Protein AF-A0A318SN49-F1 (afdb_monomer)

Secondary structure (DSSP, 8-state):
-------HHHHHHHHHHHHHH--S--PPPP-PPPPPPP-HHHHHHHHHHHHHHHHHHHHTT--HHHHHHHHHHHHHHHHHHHHHHHHHHHHHHHHHHHHHHHHT-GGG----SSSSHHHHHHHHHHHHHHHHIIIIIS-SS-HHHHHHHHHHH-SS---HHHHHHTHHHHHHHHHHHT--HHHHHHHHHHHHHHHHHT-HHHHHHHHHHHHHHHHHHHHHSS-THHHHH--EETTTTEEHHHHHTTHHHHHHTT---SSPPP-SHHHHHHHHTSHHHHHHHHHHHHHHHHHHHTT--TT-------TTHHHHHHHHHH-HHHHHTT---HHHHHHHHHHHHHHHHTSHHHHHHTT--

Organism: NCBI:txid694435

Nearest PDB structures (foldseek):
  5cwg-assembly1_A  TM=3.691E-01  e=9.313E+00  synthetic construct
  5i20-assembly6_F  TM=1.398E-01  e=1.536E+00  Ancylobacter novellus DSM 506

Structure (mmCIF, N/CA/C/O backbone):
data_AF-A0A318SN49-F1
#
_entry.id   AF-A0A318SN49-F1
#
loop_
_atom_site.group_PDB
_atom_site.id
_atom_site.type_symbol
_atom_site.label_atom_id
_atom_site.label_alt_id
_atom_site.label_comp_id
_atom_site.label_asym_id
_atom_site.label_entity_id
_atom_site.label_seq_id
_atom_site.pdbx_PDB_ins_code
_atom_site.Cartn_x
_atom_site.Cartn_y
_atom_site.Cartn_z
_atom_site.occupancy
_atom_site.B_iso_or_equiv
_atom_site.auth_seq_id
_atom_site.auth_comp_id
_atom_site.auth_asym_id
_atom_site.auth_atom_id
_atom_site.pdbx_PDB_model_num
ATOM 1 N N . MET A 1 1 ? 19.015 26.491 19.699 1.00 23.11 1 MET A N 1
ATOM 2 C CA . MET A 1 1 ? 19.665 25.226 20.111 1.00 23.11 1 MET A CA 1
ATOM 3 C C . MET A 1 1 ? 19.079 24.123 19.232 1.00 23.11 1 MET A C 1
ATOM 5 O O . MET A 1 1 ? 17.902 24.207 18.922 1.00 23.11 1 MET A O 1
ATOM 9 N N . ILE A 1 2 ? 19.933 23.239 18.714 1.00 22.72 2 ILE A N 1
ATOM 10 C CA . ILE A 1 2 ? 19.813 22.428 17.480 1.00 22.72 2 ILE A CA 1
ATOM 11 C C . ILE A 1 2 ? 18.400 21.873 17.183 1.00 22.72 2 ILE A C 1
ATOM 13 O O . ILE A 1 2 ? 17.891 21.017 17.899 1.00 22.72 2 ILE A O 1
ATOM 17 N N . LEU A 1 3 ? 17.818 22.343 16.071 1.00 22.31 3 LEU A N 1
ATOM 18 C CA . LEU A 1 3 ? 16.665 21.759 15.379 1.00 22.31 3 LEU A CA 1
ATOM 19 C C . LEU A 1 3 ? 17.003 20.325 14.951 1.00 22.31 3 LEU A C 1
ATOM 21 O O . LEU A 1 3 ? 17.761 20.134 14.002 1.00 22.31 3 LEU A O 1
ATOM 25 N N . VAL A 1 4 ? 16.416 19.317 15.592 1.00 25.55 4 VAL A N 1
ATOM 26 C CA . VAL A 1 4 ? 16.346 17.968 15.011 1.00 25.55 4 VAL A CA 1
ATOM 27 C C . VAL A 1 4 ? 15.046 17.883 14.218 1.00 25.55 4 VAL A C 1
ATOM 29 O O . VAL A 1 4 ? 14.099 17.198 14.581 1.00 25.55 4 VAL A O 1
ATOM 32 N N . ALA A 1 5 ? 14.995 18.634 13.118 1.00 25.50 5 ALA A N 1
ATOM 33 C CA . ALA A 1 5 ? 14.167 18.225 11.998 1.00 25.50 5 ALA A CA 1
ATOM 34 C C . ALA A 1 5 ? 14.807 16.940 11.465 1.00 25.50 5 ALA A C 1
ATOM 36 O O . ALA A 1 5 ? 16.002 16.941 11.155 1.00 25.50 5 ALA A O 1
ATOM 37 N N . PHE A 1 6 ? 14.058 15.838 11.405 1.00 36.44 6 PHE A N 1
ATOM 38 C CA . PHE A 1 6 ? 14.528 14.604 10.780 1.00 36.44 6 PHE A CA 1
ATOM 39 C C . PHE A 1 6 ? 14.785 14.886 9.299 1.00 36.44 6 PHE A C 1
ATOM 41 O O . PHE A 1 6 ? 13.893 14.819 8.456 1.00 36.44 6 PHE A O 1
ATOM 48 N N . SER A 1 7 ? 16.016 15.293 8.999 1.00 29.62 7 SER A N 1
ATOM 49 C CA . SER A 1 7 ? 16.424 15.606 7.644 1.00 29.62 7 SER A CA 1
ATOM 50 C C . SER A 1 7 ? 16.399 14.304 6.830 1.00 29.62 7 SER A C 1
ATOM 52 O O . SER A 1 7 ? 16.831 13.257 7.330 1.00 29.62 7 SER A O 1
ATOM 54 N N . PRO A 1 8 ? 15.935 14.340 5.569 1.00 37.81 8 PRO A N 1
ATOM 55 C CA . PRO A 1 8 ? 15.999 13.199 4.653 1.00 37.81 8 PRO A CA 1
ATOM 56 C C . PRO A 1 8 ? 17.398 12.565 4.561 1.00 37.81 8 PRO A C 1
ATOM 58 O O . PRO A 1 8 ? 17.524 11.379 4.263 1.00 37.81 8 PRO A O 1
ATOM 61 N N . SER A 1 9 ? 18.446 13.336 4.862 1.00 34.69 9 SER A N 1
ATOM 62 C CA . SER A 1 9 ? 19.839 12.896 4.873 1.00 34.69 9 SER A CA 1
ATOM 63 C C . SER A 1 9 ? 20.169 11.975 6.053 1.00 34.69 9 SER A C 1
ATOM 65 O O . SER A 1 9 ? 21.007 11.092 5.903 1.00 34.69 9 SER A O 1
ATOM 67 N N . VAL A 1 10 ? 19.503 12.132 7.205 1.00 37.62 10 VAL A N 1
ATOM 68 C CA . VAL A 1 10 ? 19.685 11.258 8.383 1.00 37.62 10 VAL A CA 1
ATOM 69 C C . VAL A 1 10 ? 19.030 9.896 8.148 1.00 37.62 10 VAL A C 1
ATOM 71 O O . VAL A 1 10 ? 19.633 8.869 8.449 1.00 37.62 10 VAL A O 1
ATOM 74 N N . ALA A 1 11 ? 17.844 9.880 7.533 1.00 38.28 11 ALA A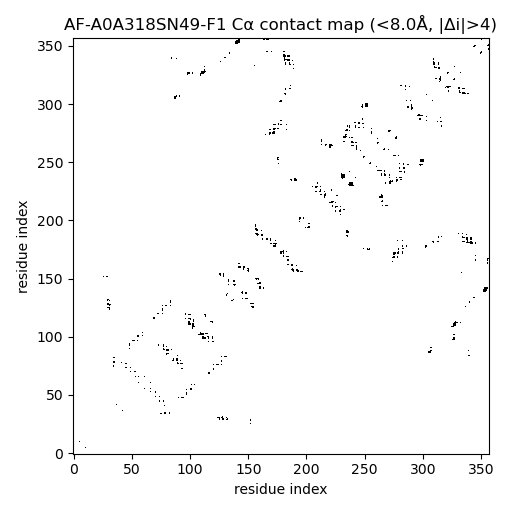 N 1
ATOM 75 C CA . ALA A 1 11 ? 17.183 8.645 7.111 1.00 38.28 11 ALA A CA 1
ATOM 76 C C . ALA A 1 11 ? 18.019 7.885 6.065 1.00 38.28 11 ALA A C 1
ATOM 78 O O . ALA A 1 11 ? 18.176 6.673 6.173 1.00 38.28 11 ALA A O 1
ATOM 79 N N . TRP A 1 12 ? 18.626 8.600 5.108 1.00 42.16 12 TRP A N 1
ATOM 80 C CA . TRP A 1 12 ? 19.515 8.014 4.100 1.00 42.16 12 TRP A CA 1
ATOM 81 C C . TRP A 1 12 ? 20.800 7.413 4.704 1.00 42.16 12 TRP A C 1
ATOM 83 O O . TRP A 1 12 ? 21.173 6.285 4.370 1.00 42.16 12 TRP A O 1
ATOM 93 N N . LEU A 1 13 ? 21.440 8.119 5.643 1.00 36.41 13 LEU A N 1
ATOM 94 C CA . LEU A 1 13 ? 22.623 7.631 6.367 1.00 36.41 13 LEU A CA 1
ATOM 95 C C . LEU A 1 13 ? 22.314 6.417 7.256 1.00 36.41 13 LEU A C 1
ATOM 97 O O . LEU A 1 13 ? 23.161 5.536 7.403 1.00 36.41 13 LEU A O 1
ATOM 101 N N . ALA A 1 14 ? 21.106 6.347 7.821 1.00 39.06 14 ALA A N 1
ATOM 102 C CA . ALA A 1 14 ? 20.645 5.184 8.572 1.00 39.06 14 ALA A CA 1
ATOM 103 C C . ALA A 1 14 ? 20.492 3.951 7.664 1.00 39.06 14 ALA A C 1
ATOM 105 O O . ALA A 1 14 ? 20.985 2.884 8.022 1.00 39.06 14 ALA A O 1
ATOM 106 N N . THR A 1 15 ? 19.924 4.103 6.458 1.00 41.25 15 THR A N 1
ATOM 107 C CA . THR A 1 15 ? 19.865 3.023 5.450 1.00 41.25 15 THR A CA 1
ATOM 108 C C . THR A 1 15 ? 21.245 2.518 5.031 1.00 41.25 15 THR A C 1
ATOM 110 O O . THR A 1 15 ? 21.458 1.313 5.023 1.00 41.25 15 THR A O 1
ATOM 113 N N . GLN A 1 16 ? 22.222 3.399 4.783 1.00 40.97 16 GLN A N 1
ATOM 114 C CA . GLN A 1 16 ? 23.575 2.947 4.420 1.00 40.97 16 GLN A CA 1
ATOM 115 C C . GLN A 1 16 ? 24.304 2.213 5.553 1.00 40.97 16 GLN A C 1
ATOM 117 O O . GLN A 1 16 ? 25.135 1.344 5.297 1.00 40.97 16 GLN A O 1
ATOM 122 N N . ARG A 1 17 ? 24.014 2.545 6.818 1.00 38.00 17 ARG A N 1
ATOM 123 C CA . ARG A 1 17 ? 24.578 1.815 7.963 1.00 38.00 17 ARG A CA 1
ATOM 124 C C . ARG A 1 17 ? 23.900 0.463 8.203 1.00 38.00 17 ARG A C 1
ATOM 126 O O . ARG A 1 17 ? 24.563 -0.428 8.721 1.00 38.00 17 ARG A O 1
ATOM 133 N N . LEU A 1 18 ? 22.640 0.278 7.801 1.00 42.72 18 LEU A N 1
ATOM 134 C CA . LEU A 1 18 ? 21.951 -1.023 7.846 1.00 42.72 18 LEU A CA 1
ATOM 135 C C . LEU A 1 18 ? 22.539 -2.032 6.854 1.00 42.72 18 LEU A C 1
ATOM 137 O O . LEU A 1 18 ? 22.710 -3.200 7.211 1.00 42.72 18 LEU A O 1
ATOM 141 N N . ASP A 1 19 ? 22.943 -1.569 5.669 1.00 40.69 19 ASP A N 1
ATOM 142 C CA . ASP A 1 19 ? 23.638 -2.407 4.682 1.00 40.69 19 ASP A CA 1
ATOM 143 C C . ASP A 1 19 ? 24.983 -2.930 5.225 1.00 40.69 19 ASP A C 1
ATOM 145 O O . ASP A 1 19 ? 25.412 -4.030 4.887 1.00 40.69 19 ASP A O 1
ATOM 149 N N . ALA A 1 20 ? 25.630 -2.174 6.121 1.00 34.53 20 ALA A N 1
ATOM 150 C CA . ALA A 1 20 ? 26.904 -2.547 6.738 1.00 34.53 20 ALA A CA 1
ATOM 151 C C . ALA A 1 20 ? 26.769 -3.465 7.972 1.00 34.53 20 ALA A C 1
ATOM 153 O O . ALA A 1 20 ? 27.726 -4.153 8.322 1.00 34.53 20 ALA A O 1
ATOM 154 N N . VAL A 1 21 ? 25.610 -3.482 8.646 1.00 40.00 21 VAL A N 1
ATOM 155 C CA . VAL A 1 21 ? 25.381 -4.271 9.878 1.00 40.00 21 VAL A CA 1
ATOM 156 C C . VAL A 1 21 ? 24.750 -5.641 9.594 1.00 40.00 21 VAL A C 1
ATOM 158 O O . VAL A 1 21 ? 24.874 -6.548 10.410 1.00 40.00 21 VAL A O 1
ATOM 161 N N . SER A 1 22 ? 24.187 -5.858 8.403 1.00 42.44 22 SER A N 1
ATOM 162 C CA . SER A 1 22 ? 23.584 -7.142 7.991 1.00 42.44 22 SER A CA 1
ATOM 163 C C . SER A 1 22 ? 24.607 -8.243 7.630 1.00 42.44 22 SER A C 1
ATOM 165 O O . SER A 1 22 ? 24.273 -9.222 6.969 1.00 42.44 22 SER A O 1
ATOM 167 N N . ALA A 1 23 ? 25.864 -8.104 8.065 1.00 35.31 23 ALA A N 1
ATOM 168 C CA . ALA A 1 23 ? 26.971 -9.022 7.783 1.00 35.31 23 ALA A CA 1
ATOM 169 C C . ALA A 1 23 ? 27.257 -10.030 8.920 1.00 35.31 23 ALA A C 1
ATOM 171 O O . ALA A 1 23 ? 28.384 -10.508 9.056 1.00 35.31 23 ALA A O 1
ATOM 172 N N . SER A 1 24 ? 26.267 -10.374 9.749 1.00 35.12 24 SER A N 1
ATOM 173 C CA . SER A 1 24 ? 26.407 -11.396 10.796 1.00 35.12 24 SER A CA 1
ATOM 174 C C . SER A 1 24 ? 25.289 -12.441 10.715 1.00 35.12 24 SER A C 1
ATOM 176 O O . SER A 1 24 ? 24.169 -12.234 11.168 1.00 35.12 24 SER A O 1
ATOM 178 N N . GLY A 1 25 ? 25.639 -13.595 10.134 1.00 41.28 25 GLY A N 1
ATOM 179 C CA . GLY A 1 25 ? 24.761 -14.751 9.936 1.00 41.28 25 GLY A CA 1
ATOM 180 C C . GLY A 1 25 ? 24.039 -14.700 8.592 1.00 41.28 25 GLY A C 1
ATOM 181 O O . GLY A 1 25 ? 22.945 -14.159 8.499 1.00 41.28 25 GLY A O 1
ATOM 182 N N . GLN A 1 26 ? 24.645 -15.271 7.546 1.00 43.12 26 GLN A N 1
ATOM 183 C CA . GLN A 1 26 ? 23.981 -15.477 6.255 1.00 43.12 26 GLN A CA 1
ATOM 184 C C . GLN A 1 26 ? 22.847 -16.495 6.444 1.00 43.12 26 GLN A C 1
ATOM 186 O O . GLN A 1 26 ? 23.043 -17.699 6.315 1.00 43.12 26 GLN A O 1
ATOM 191 N N . LEU A 1 27 ? 21.662 -16.012 6.811 1.00 59.59 27 LEU A N 1
ATOM 192 C CA . LEU A 1 27 ? 20.432 -16.717 6.489 1.00 59.59 27 LEU A CA 1
ATOM 193 C C . LEU A 1 27 ? 20.314 -16.725 4.964 1.00 59.59 27 LEU A C 1
ATOM 195 O O . LEU A 1 27 ? 20.548 -15.693 4.327 1.00 59.59 27 LEU A O 1
ATOM 199 N N . ASP A 1 28 ? 19.976 -17.874 4.381 1.00 70.44 28 ASP A N 1
ATOM 200 C CA . ASP A 1 28 ? 19.739 -17.949 2.943 1.00 70.44 28 ASP A CA 1
ATOM 201 C C . ASP A 1 28 ? 18.641 -16.948 2.570 1.00 70.44 28 ASP A C 1
ATOM 203 O O . ASP A 1 28 ? 17.541 -16.943 3.138 1.00 70.44 28 ASP A O 1
ATOM 207 N N . ALA A 1 29 ? 18.970 -16.044 1.647 1.00 76.56 29 ALA A N 1
ATOM 208 C CA . ALA A 1 29 ? 18.015 -15.066 1.161 1.00 76.56 29 ALA A CA 1
ATOM 209 C C . ALA A 1 29 ? 16.853 -15.810 0.483 1.00 76.56 29 ALA A C 1
ATOM 211 O O . ALA A 1 29 ? 17.119 -16.702 -0.332 1.00 76.56 29 ALA A O 1
ATOM 212 N N . PRO A 1 30 ? 15.587 -15.447 0.770 1.00 87.31 30 PRO A N 1
ATOM 213 C CA . PRO A 1 30 ? 14.442 -16.007 0.069 1.00 87.31 30 PRO A CA 1
ATOM 214 C C . PRO A 1 30 ? 14.647 -15.968 -1.446 1.00 87.31 30 PRO A C 1
ATOM 216 O O . PRO A 1 30 ? 15.047 -14.939 -1.998 1.00 87.31 30 PRO A O 1
ATOM 219 N N . GLN A 1 31 ? 14.364 -17.081 -2.117 1.00 86.44 31 GLN A N 1
ATOM 220 C CA . GLN A 1 31 ? 14.461 -17.185 -3.569 1.00 86.44 31 GLN A CA 1
ATOM 221 C C . GLN A 1 31 ? 13.070 -17.230 -4.190 1.00 86.44 31 GLN A C 1
ATOM 223 O O . GLN A 1 31 ? 12.133 -17.787 -3.622 1.00 86.44 31 GLN A O 1
ATOM 228 N N . LEU A 1 32 ? 12.938 -16.639 -5.377 1.00 87.12 32 LEU A N 1
ATOM 229 C CA . LEU A 1 32 ? 11.742 -16.831 -6.184 1.00 87.12 32 LEU A CA 1
ATOM 230 C C . LEU A 1 32 ? 11.795 -18.215 -6.837 1.00 87.12 32 LEU A C 1
ATOM 232 O O . LEU A 1 32 ? 12.797 -18.524 -7.490 1.00 87.12 32 LEU A O 1
ATOM 236 N N . PRO A 1 33 ? 10.740 -19.038 -6.711 1.00 87.44 33 PRO A N 1
ATOM 237 C CA . PRO A 1 33 ? 10.623 -20.230 -7.537 1.00 87.44 33 PRO A CA 1
ATOM 238 C C . PRO A 1 33 ? 10.469 -19.824 -9.011 1.00 87.44 33 PRO A C 1
ATOM 240 O O . PRO A 1 33 ? 10.112 -18.682 -9.296 1.00 87.44 33 PRO A O 1
ATOM 243 N N . PRO A 1 34 ? 10.681 -20.741 -9.970 1.00 85.25 34 PRO A N 1
ATOM 244 C CA . PRO A 1 34 ? 10.323 -20.471 -11.355 1.00 85.25 34 PRO A CA 1
ATOM 245 C C . PRO A 1 34 ? 8.824 -20.122 -11.467 1.00 85.25 34 PRO A C 1
ATOM 247 O O . PRO A 1 34 ? 8.000 -20.755 -10.800 1.00 85.25 34 PRO A O 1
ATOM 250 N N . PRO A 1 35 ? 8.449 -19.149 -12.317 1.00 77.06 35 PRO A N 1
ATOM 251 C CA . PRO A 1 35 ? 7.062 -18.718 -12.442 1.00 77.06 35 PRO A CA 1
ATOM 252 C C . PRO A 1 35 ? 6.185 -19.834 -13.020 1.00 77.06 35 PRO A C 1
ATOM 254 O O . PRO A 1 35 ? 6.648 -20.628 -13.848 1.00 77.06 35 PRO A O 1
ATOM 257 N N . SER A 1 36 ? 4.900 -19.855 -12.649 1.00 79.75 36 SER A N 1
ATOM 258 C CA . SER A 1 36 ? 3.949 -20.871 -13.123 1.00 79.75 36 SER A CA 1
ATOM 259 C C . SER A 1 36 ? 3.864 -20.899 -14.647 1.00 79.75 36 SER A C 1
ATOM 261 O O . SER A 1 36 ? 4.152 -19.905 -15.321 1.00 79.75 36 SER A O 1
ATOM 263 N N . ALA A 1 37 ? 3.455 -22.040 -15.209 1.00 83.94 37 ALA A N 1
ATOM 264 C CA . ALA A 1 37 ? 3.311 -22.201 -16.652 1.00 83.94 37 ALA A CA 1
ATOM 265 C C . ALA A 1 37 ? 2.455 -21.080 -17.271 1.00 83.94 37 ALA A C 1
ATOM 267 O O . ALA A 1 37 ? 1.437 -20.667 -16.715 1.00 83.94 37 ALA A O 1
ATOM 268 N N . LEU A 1 38 ? 2.886 -20.586 -18.434 1.00 84.44 38 LEU A N 1
ATOM 269 C CA . LEU A 1 38 ? 2.215 -19.495 -19.135 1.00 84.44 38 LEU A CA 1
ATOM 270 C C . LEU A 1 38 ? 0.809 -19.902 -19.569 1.00 84.44 38 LEU A C 1
ATOM 272 O O . LEU A 1 38 ? 0.631 -20.885 -20.288 1.00 84.44 38 LEU A O 1
ATOM 276 N N . THR A 1 39 ? -0.176 -19.093 -19.190 1.00 86.06 39 THR A N 1
ATOM 277 C CA . THR A 1 39 ? -1.540 -19.186 -19.712 1.00 86.06 39 THR A CA 1
ATOM 278 C C . THR A 1 39 ? -1.800 -18.060 -20.713 1.00 86.06 39 THR A C 1
ATOM 280 O O . THR A 1 39 ? -1.144 -17.008 -20.707 1.00 86.06 39 THR A O 1
ATOM 283 N N . LEU A 1 40 ? -2.767 -18.280 -21.608 1.00 85.06 40 LEU A N 1
ATOM 284 C CA . LEU A 1 40 ? -3.171 -17.278 -22.599 1.00 85.06 40 LEU A CA 1
ATOM 285 C C . LEU A 1 40 ? -3.699 -16.000 -21.938 1.00 85.06 40 LEU A C 1
ATOM 287 O O . LEU A 1 40 ? -3.411 -14.910 -22.430 1.00 85.06 40 LEU A O 1
ATOM 291 N N . ASP A 1 41 ? -4.412 -16.126 -20.819 1.00 83.69 41 ASP A N 1
ATOM 292 C CA . ASP A 1 41 ? -4.990 -14.984 -20.106 1.00 83.69 41 ASP A CA 1
ATOM 293 C C . ASP A 1 41 ? -3.905 -14.095 -19.491 1.00 83.69 41 ASP A C 1
ATOM 295 O O . ASP A 1 41 ? -3.893 -12.892 -19.743 1.00 83.69 41 ASP A O 1
ATOM 299 N N . VAL A 1 42 ? -2.917 -14.691 -18.810 1.00 86.00 42 VAL A N 1
ATOM 300 C CA . VAL A 1 42 ? -1.756 -13.970 -18.251 1.00 86.00 42 VAL A CA 1
ATOM 301 C C . VAL A 1 42 ? -0.991 -13.240 -19.357 1.00 86.00 42 VAL A C 1
ATOM 303 O O . VAL A 1 42 ? -0.616 -12.077 -19.211 1.00 86.00 42 VAL A O 1
ATOM 306 N N . THR A 1 43 ? -0.797 -13.895 -20.503 1.00 86.06 43 THR A N 1
ATOM 307 C CA . THR A 1 43 ? -0.107 -13.279 -21.643 1.00 86.06 43 THR A CA 1
ATOM 308 C C . THR A 1 43 ? -0.908 -12.104 -22.203 1.00 86.06 43 THR A C 1
ATOM 310 O O . THR A 1 43 ? -0.356 -11.022 -22.397 1.00 86.06 43 THR A O 1
ATOM 313 N N . ARG A 1 44 ? -2.216 -12.286 -22.430 1.00 87.44 44 ARG A N 1
ATOM 314 C CA . ARG A 1 44 ? -3.110 -11.252 -22.970 1.00 87.44 44 ARG A CA 1
ATOM 315 C C . ARG A 1 44 ? -3.182 -10.037 -22.050 1.00 87.44 44 ARG A C 1
ATOM 317 O O . ARG A 1 44 ? -3.106 -8.907 -22.532 1.00 87.44 44 ARG A O 1
ATOM 324 N N . ASP A 1 45 ? -3.284 -10.263 -20.745 1.00 87.94 45 ASP A N 1
ATOM 325 C CA . ASP A 1 45 ? -3.328 -9.187 -19.762 1.00 87.94 45 ASP A CA 1
ATOM 326 C C . ASP A 1 45 ? -2.013 -8.415 -19.679 1.00 87.94 45 ASP A C 1
ATOM 328 O O . ASP A 1 45 ? -2.042 -7.197 -19.485 1.00 87.94 45 ASP A O 1
ATOM 332 N N . TYR A 1 46 ? -0.872 -9.075 -19.885 1.00 93.38 46 TYR A N 1
ATOM 333 C CA . TYR A 1 46 ? 0.433 -8.422 -19.845 1.00 93.38 46 TYR A CA 1
ATOM 334 C C . TYR A 1 46 ? 0.690 -7.465 -21.017 1.00 93.38 46 TYR A C 1
ATOM 336 O O . TYR A 1 46 ? 1.351 -6.441 -20.830 1.00 93.38 46 TYR A O 1
ATOM 344 N N . VAL A 1 47 ? 0.155 -7.739 -22.215 1.00 92.44 47 VAL A N 1
ATOM 345 C CA . VAL A 1 47 ? 0.449 -6.958 -23.439 1.00 92.44 47 VAL A CA 1
ATOM 346 C C . VAL A 1 47 ? 0.244 -5.450 -23.238 1.00 92.44 47 VAL A C 1
ATOM 348 O O . VAL A 1 47 ? 1.066 -4.642 -23.678 1.00 92.44 47 VAL A O 1
ATOM 351 N N . LYS A 1 48 ? -0.815 -5.049 -22.521 1.00 91.94 48 LYS A N 1
ATOM 352 C CA . LYS A 1 48 ? -1.099 -3.629 -22.244 1.00 91.94 48 LYS A CA 1
ATOM 353 C C . LYS A 1 48 ? -0.029 -2.969 -21.367 1.00 91.94 48 LYS A C 1
ATOM 355 O O . LYS A 1 48 ? 0.243 -1.780 -21.529 1.00 91.94 48 LYS A O 1
ATOM 360 N N . PHE A 1 49 ? 0.588 -3.723 -20.458 1.00 94.88 49 PHE A N 1
ATOM 361 C CA . PHE A 1 49 ? 1.670 -3.241 -19.602 1.00 94.88 49 PHE A CA 1
ATOM 362 C C . PHE A 1 49 ? 2.997 -3.201 -20.354 1.00 94.88 49 PHE A C 1
ATOM 364 O O . PHE A 1 49 ? 3.711 -2.209 -20.240 1.00 94.88 49 PHE A O 1
ATOM 371 N N . ALA A 1 50 ? 3.282 -4.206 -21.188 1.00 94.75 50 ALA A N 1
ATOM 372 C CA . ALA A 1 50 ? 4.475 -4.235 -22.034 1.00 94.75 50 ALA A CA 1
ATOM 373 C C . ALA A 1 50 ? 4.573 -2.983 -22.919 1.00 94.75 50 ALA A C 1
ATOM 375 O O . ALA A 1 50 ? 5.578 -2.276 -22.884 1.00 94.75 50 ALA A O 1
ATOM 376 N N . ALA A 1 51 ? 3.492 -2.642 -23.630 1.00 94.31 51 ALA A N 1
ATOM 377 C CA . ALA A 1 51 ? 3.458 -1.471 -24.508 1.00 94.31 51 ALA A CA 1
ATOM 378 C C . ALA A 1 51 ? 3.628 -0.141 -23.748 1.00 94.31 51 ALA A C 1
ATOM 380 O O . ALA A 1 51 ? 4.230 0.810 -24.251 1.00 94.31 51 ALA A O 1
ATOM 381 N N . ARG A 1 52 ? 3.095 -0.036 -22.524 1.00 95.75 52 ARG A N 1
ATOM 382 C CA . ARG A 1 52 ? 3.271 1.159 -21.682 1.00 95.75 52 ARG A CA 1
ATOM 383 C C . ARG A 1 52 ? 4.702 1.278 -21.170 1.00 95.75 52 ARG A C 1
ATOM 385 O O . ARG A 1 52 ? 5.288 2.351 -21.289 1.00 95.75 52 ARG A O 1
ATOM 392 N N . TYR A 1 53 ? 5.259 0.184 -20.664 1.00 96.81 53 TYR A N 1
ATOM 393 C CA . TYR A 1 53 ? 6.615 0.151 -20.136 1.00 96.81 53 TYR A CA 1
ATOM 394 C C . TYR A 1 53 ? 7.655 0.408 -21.231 1.00 96.81 53 TYR A C 1
ATOM 396 O O . TYR A 1 53 ? 8.560 1.217 -21.044 1.00 96.81 53 TYR A O 1
ATOM 404 N N . GLU A 1 54 ? 7.478 -0.183 -22.417 1.00 95.50 54 GLU A N 1
ATOM 405 C CA . GLU A 1 54 ? 8.361 0.058 -23.559 1.00 95.50 54 GLU A CA 1
ATOM 406 C C . GLU A 1 54 ? 8.404 1.540 -23.959 1.00 95.50 54 GLU A C 1
ATOM 408 O O . GLU A 1 54 ? 9.487 2.071 -24.214 1.00 95.50 54 GLU A O 1
ATOM 413 N N . ARG A 1 55 ? 7.257 2.236 -23.963 1.00 94.38 55 ARG A N 1
ATOM 414 C CA . ARG A 1 55 ? 7.222 3.685 -24.226 1.00 94.38 55 ARG A CA 1
ATOM 415 C C . ARG A 1 55 ? 8.061 4.466 -23.218 1.00 94.38 55 ARG A C 1
ATOM 417 O O . ARG A 1 55 ? 8.869 5.288 -23.633 1.00 94.38 55 ARG A O 1
ATOM 424 N N . VAL A 1 56 ? 7.941 4.154 -21.927 1.00 94.31 56 VAL A N 1
ATOM 425 C CA . VAL A 1 56 ? 8.756 4.800 -20.886 1.00 94.31 56 VAL A CA 1
ATOM 426 C C . VAL A 1 56 ? 10.251 4.544 -21.111 1.00 94.31 56 VAL A C 1
ATOM 428 O O . VAL A 1 56 ? 11.049 5.474 -21.040 1.00 94.31 56 VAL A O 1
ATOM 431 N N . LEU A 1 57 ? 10.645 3.313 -21.451 1.00 94.38 57 LEU A N 1
ATOM 432 C CA . LEU A 1 57 ? 12.048 2.987 -21.735 1.00 94.38 57 LEU A CA 1
ATOM 433 C C . LEU A 1 57 ? 12.594 3.719 -22.973 1.00 94.38 57 LEU A C 1
ATOM 435 O O . LEU A 1 57 ? 13.763 4.118 -22.988 1.00 94.38 57 LEU A O 1
ATOM 439 N N . ASN A 1 58 ? 11.762 3.900 -24.002 1.00 92.19 58 ASN A N 1
ATOM 440 C CA . ASN A 1 58 ? 12.118 4.658 -25.201 1.00 92.19 58 ASN A CA 1
ATOM 441 C C . ASN A 1 58 ? 12.318 6.145 -24.887 1.00 92.19 58 ASN A C 1
ATOM 443 O O . ASN A 1 58 ? 13.318 6.724 -25.316 1.00 92.19 58 ASN A O 1
ATOM 447 N N . ASP A 1 59 ? 11.433 6.735 -24.081 1.00 89.75 59 ASP A N 1
ATOM 448 C CA . ASP A 1 59 ? 11.547 8.128 -23.633 1.00 89.75 59 ASP A CA 1
ATOM 449 C C . ASP A 1 59 ? 12.832 8.351 -22.815 1.00 89.75 59 ASP A C 1
ATOM 451 O O . ASP A 1 59 ? 13.503 9.377 -22.951 1.00 89.75 59 ASP A O 1
ATOM 455 N N . SER A 1 60 ? 13.243 7.350 -22.030 1.00 84.50 60 SER A N 1
ATOM 456 C CA . SER A 1 60 ? 14.508 7.344 -21.283 1.00 84.50 60 SER A CA 1
ATOM 457 C C . SER A 1 60 ? 15.747 7.001 -22.131 1.00 84.50 60 SER A C 1
ATOM 459 O O . SER A 1 60 ? 16.842 6.865 -21.583 1.00 84.50 60 SER A O 1
ATOM 461 N N . LYS A 1 61 ? 15.610 6.864 -23.460 1.00 86.00 61 LYS A N 1
ATOM 462 C CA . LYS A 1 61 ? 16.697 6.583 -24.423 1.00 86.00 61 LYS A CA 1
ATOM 463 C C . LYS A 1 61 ? 17.538 5.348 -24.070 1.00 86.00 61 LYS A C 1
ATOM 465 O O . LYS A 1 61 ? 18.752 5.311 -24.284 1.00 86.00 61 LYS A O 1
ATOM 470 N N . VAL A 1 62 ? 16.896 4.313 -23.532 1.00 89.00 62 VAL A N 1
ATOM 471 C CA . VAL A 1 62 ? 17.549 3.043 -23.197 1.00 89.00 62 VAL A CA 1
ATOM 472 C C . VAL A 1 62 ? 17.953 2.297 -24.478 1.00 89.00 62 VAL A C 1
ATOM 474 O O . VAL A 1 62 ? 17.167 2.169 -25.417 1.00 89.00 62 VAL A O 1
ATOM 477 N N . SER A 1 63 ? 19.179 1.761 -24.528 1.00 90.88 63 SER A N 1
ATOM 478 C CA . SER A 1 63 ? 19.660 1.001 -25.693 1.00 90.88 63 SER A CA 1
ATOM 479 C C . SER A 1 63 ? 18.804 -0.242 -25.968 1.00 90.88 63 SER A C 1
ATOM 481 O O . SER A 1 63 ? 18.273 -0.857 -25.043 1.00 90.88 63 SER A O 1
ATOM 483 N N . SER A 1 64 ? 18.703 -0.671 -27.231 1.00 91.38 64 SER A N 1
ATOM 484 C CA . SER A 1 64 ? 17.838 -1.797 -27.628 1.00 91.38 64 SER A CA 1
ATOM 485 C C . SER A 1 64 ? 18.124 -3.084 -26.843 1.00 91.38 64 SER A C 1
ATOM 487 O O . SER A 1 64 ? 17.203 -3.706 -26.324 1.00 91.38 64 SER A O 1
ATOM 489 N N . ARG A 1 65 ? 19.403 -3.445 -26.654 1.00 93.38 65 ARG A N 1
ATOM 490 C CA . ARG A 1 65 ? 19.793 -4.634 -25.870 1.00 93.38 65 ARG A CA 1
ATOM 491 C C . ARG A 1 65 ? 19.416 -4.524 -24.389 1.00 93.38 65 ARG A C 1
ATOM 493 O O . ARG A 1 65 ? 19.117 -5.528 -23.748 1.00 93.38 65 ARG A O 1
ATOM 500 N N . ARG A 1 66 ? 19.495 -3.325 -23.806 1.00 95.19 66 ARG A N 1
ATOM 501 C CA . ARG A 1 66 ? 19.104 -3.094 -22.408 1.00 95.19 66 ARG A CA 1
ATOM 502 C C . ARG A 1 66 ? 17.583 -3.139 -22.262 1.00 95.19 66 ARG A C 1
ATOM 504 O O . ARG A 1 66 ? 17.091 -3.767 -21.337 1.00 95.19 66 ARG A O 1
ATOM 511 N N . ARG A 1 67 ? 16.855 -2.573 -23.222 1.00 94.69 67 ARG A N 1
ATOM 512 C CA . ARG A 1 67 ? 15.390 -2.583 -23.268 1.00 94.69 67 ARG A CA 1
ATOM 513 C C . ARG A 1 67 ? 14.801 -3.992 -23.337 1.00 94.69 67 ARG A C 1
ATOM 515 O O . ARG A 1 67 ? 13.894 -4.268 -22.565 1.00 94.69 67 ARG A O 1
ATOM 522 N N . VAL A 1 68 ? 15.333 -4.883 -24.181 1.00 94.50 68 VAL A N 1
ATOM 523 C CA . VAL A 1 68 ? 14.862 -6.286 -24.250 1.00 94.50 68 VAL A CA 1
ATOM 524 C C . VAL A 1 68 ? 14.971 -6.970 -22.884 1.00 94.50 68 VAL A C 1
ATOM 526 O O . VAL A 1 68 ? 13.977 -7.476 -22.380 1.00 94.50 68 VAL A O 1
ATOM 529 N N . ARG A 1 69 ? 16.135 -6.872 -22.228 1.00 96.19 69 ARG A N 1
ATOM 530 C CA . ARG A 1 69 ? 16.350 -7.455 -20.891 1.00 96.19 69 ARG A CA 1
ATOM 531 C C . ARG A 1 69 ? 15.420 -6.875 -19.824 1.00 96.19 69 ARG A C 1
ATOM 533 O O . ARG A 1 69 ? 14.965 -7.597 -18.945 1.00 96.19 69 ARG A O 1
ATOM 540 N N . LEU A 1 70 ? 15.140 -5.573 -19.887 1.00 97.06 70 LEU A N 1
ATOM 541 C CA . LEU A 1 70 ? 14.206 -4.922 -18.966 1.00 97.06 70 LEU A CA 1
ATOM 542 C C . LEU A 1 70 ? 12.761 -5.374 -19.198 1.00 97.06 70 LEU A C 1
ATOM 544 O O . LEU A 1 70 ? 12.033 -5.552 -18.228 1.00 97.06 70 LEU A O 1
ATOM 548 N N . LEU A 1 71 ? 12.347 -5.583 -20.451 1.00 96.62 71 LEU A N 1
ATOM 549 C CA . LEU A 1 71 ? 11.021 -6.118 -20.774 1.00 96.62 71 LEU A CA 1
ATOM 550 C C . LEU A 1 71 ? 10.864 -7.570 -20.305 1.00 96.62 71 LEU A C 1
ATOM 552 O O . LEU A 1 71 ? 9.830 -7.902 -19.732 1.00 96.62 71 LEU A O 1
ATOM 556 N N . GLU A 1 72 ? 11.893 -8.404 -20.480 1.00 95.00 72 GLU A N 1
ATOM 557 C CA . GLU A 1 72 ? 11.926 -9.780 -19.963 1.00 95.00 72 GLU A CA 1
ATOM 558 C C . GLU A 1 72 ? 11.786 -9.799 -18.433 1.00 95.00 72 GLU A C 1
ATOM 560 O O . GLU A 1 72 ? 10.857 -10.405 -17.906 1.00 95.00 72 GLU A O 1
ATOM 565 N N . ALA A 1 73 ? 12.620 -9.038 -17.717 1.00 96.00 73 ALA A N 1
ATOM 566 C CA . ALA A 1 73 ? 12.541 -8.944 -16.260 1.00 96.00 73 ALA A CA 1
ATOM 567 C C . ALA A 1 73 ? 11.198 -8.360 -15.774 1.00 96.00 73 ALA A C 1
ATOM 569 O O . ALA A 1 73 ? 10.632 -8.828 -14.788 1.00 96.00 73 ALA A O 1
ATOM 570 N N . HIS A 1 74 ? 10.650 -7.364 -16.476 1.00 97.62 74 HIS A N 1
ATOM 571 C CA . HIS A 1 74 ? 9.327 -6.805 -16.183 1.00 97.62 74 HIS A CA 1
ATOM 572 C C . HIS A 1 74 ? 8.216 -7.852 -16.353 1.00 97.62 74 HIS A C 1
ATOM 574 O O . HIS A 1 74 ? 7.274 -7.891 -15.562 1.00 97.62 74 HIS A O 1
ATOM 580 N N . PHE A 1 75 ? 8.322 -8.722 -17.361 1.00 95.94 75 PHE A N 1
ATOM 581 C CA . PHE A 1 75 ? 7.385 -9.826 -17.556 1.00 95.94 75 PHE A CA 1
ATOM 582 C C . PHE A 1 75 ? 7.495 -10.890 -16.465 1.00 95.94 75 PHE A C 1
ATOM 584 O O . PHE A 1 75 ? 6.473 -11.348 -15.952 1.00 95.94 75 PHE A O 1
ATOM 591 N N . ASP A 1 76 ? 8.710 -11.241 -16.054 1.00 94.75 76 ASP A N 1
ATOM 592 C CA . ASP A 1 76 ? 8.908 -12.190 -14.962 1.00 94.75 76 ASP A CA 1
ATOM 593 C C . ASP A 1 76 ? 8.334 -11.650 -13.650 1.00 94.75 76 ASP A C 1
ATOM 595 O O . ASP A 1 76 ? 7.592 -12.359 -12.970 1.00 94.75 76 ASP A O 1
ATOM 599 N N . VAL A 1 77 ? 8.574 -10.376 -13.319 1.00 97.12 77 VAL A N 1
ATOM 600 C CA . VAL A 1 77 ? 7.960 -9.732 -12.145 1.00 97.12 77 VAL A CA 1
ATOM 601 C C . VAL A 1 77 ? 6.432 -9.772 -12.228 1.00 97.12 77 VAL A C 1
ATOM 603 O O . VAL A 1 77 ? 5.779 -10.077 -11.230 1.00 97.12 77 VAL A O 1
ATOM 606 N N . TYR A 1 78 ? 5.848 -9.513 -13.404 1.00 97.31 78 TYR A N 1
ATOM 607 C CA . TYR A 1 78 ? 4.400 -9.614 -13.600 1.00 97.31 78 TYR A CA 1
ATOM 608 C C . TYR A 1 78 ? 3.868 -11.011 -13.283 1.00 97.31 78 TYR A C 1
ATOM 610 O O . TYR A 1 78 ? 2.900 -11.128 -12.534 1.00 97.31 78 TYR A O 1
ATOM 618 N N . ARG A 1 79 ? 4.503 -12.061 -13.814 1.00 95.31 79 ARG A N 1
ATOM 619 C CA . ARG A 1 79 ? 4.070 -13.450 -13.605 1.00 95.31 79 ARG A CA 1
ATOM 620 C C . ARG A 1 79 ? 4.103 -13.832 -12.129 1.00 95.31 79 ARG A C 1
ATOM 622 O O . ARG A 1 79 ? 3.104 -14.309 -11.605 1.00 95.31 79 ARG A O 1
ATOM 629 N N . HIS A 1 80 ? 5.201 -13.539 -11.436 1.00 96.06 80 HIS A N 1
ATOM 630 C CA . HIS A 1 80 ? 5.315 -13.828 -10.005 1.00 96.06 80 HIS A CA 1
ATOM 631 C C . HIS A 1 80 ? 4.312 -13.022 -9.169 1.00 96.06 80 HIS A C 1
ATOM 633 O O . HIS A 1 80 ? 3.677 -13.570 -8.270 1.00 96.06 80 HIS A O 1
ATOM 639 N N . ALA A 1 81 ? 4.125 -11.731 -9.469 1.00 96.81 81 ALA A N 1
ATOM 640 C CA . ALA A 1 81 ? 3.134 -10.909 -8.778 1.00 96.81 81 ALA A CA 1
ATOM 641 C C . ALA A 1 81 ? 1.703 -11.403 -9.031 1.00 96.81 81 ALA A C 1
ATOM 643 O O . ALA A 1 81 ? 0.881 -11.389 -8.117 1.00 96.81 81 ALA A O 1
ATOM 644 N N . HIS A 1 82 ? 1.408 -11.858 -10.249 1.00 95.44 82 HIS A N 1
ATOM 645 C CA . HIS A 1 82 ? 0.114 -12.424 -10.606 1.00 95.44 82 HIS A CA 1
ATOM 646 C C . HIS A 1 82 ? -0.154 -13.723 -9.842 1.00 95.44 82 HIS A C 1
ATOM 648 O O . HIS A 1 82 ? -1.223 -13.867 -9.251 1.00 95.44 82 HIS A O 1
ATOM 654 N N . ASP A 1 83 ? 0.820 -14.627 -9.788 1.00 93.00 83 ASP A N 1
ATOM 655 C CA . ASP A 1 83 ? 0.688 -15.908 -9.090 1.00 93.00 83 ASP A CA 1
ATOM 656 C C . ASP A 1 83 ? 0.531 -15.721 -7.571 1.00 93.00 83 ASP A C 1
ATOM 658 O O . ASP A 1 83 ? -0.342 -16.329 -6.948 1.00 93.00 83 ASP A O 1
ATOM 662 N N . LEU A 1 84 ? 1.332 -14.837 -6.968 1.00 94.31 84 LEU A N 1
ATOM 663 C CA . LEU A 1 84 ? 1.323 -14.603 -5.520 1.00 94.31 84 LEU A CA 1
ATOM 664 C C . LEU A 1 84 ? 0.140 -13.741 -5.063 1.00 94.31 84 LEU A C 1
ATOM 666 O O . LEU A 1 84 ? -0.522 -14.043 -4.064 1.00 94.31 84 LEU A O 1
ATOM 670 N N . PHE A 1 85 ? -0.121 -12.642 -5.772 1.00 95.19 85 PHE A N 1
ATOM 671 C CA . PHE A 1 85 ? -1.030 -11.586 -5.325 1.00 95.19 85 PHE A CA 1
ATOM 672 C C . PHE A 1 85 ? -2.273 -11.415 -6.195 1.00 95.19 85 PHE A C 1
ATOM 674 O O . PHE A 1 85 ? -3.175 -10.683 -5.792 1.00 95.19 85 PHE A O 1
ATOM 681 N N . GLY A 1 86 ? -2.392 -12.120 -7.318 1.00 94.50 86 GLY A N 1
ATOM 682 C CA . GLY A 1 86 ? -3.523 -12.009 -8.237 1.00 94.50 86 GLY A CA 1
ATOM 683 C C . GLY A 1 86 ? -3.433 -10.819 -9.198 1.00 94.50 86 GLY A C 1
ATOM 684 O O . GLY A 1 86 ? -2.572 -9.943 -9.094 1.00 94.50 86 GLY A O 1
ATOM 685 N N . ALA A 1 87 ? -4.364 -10.786 -10.155 1.00 94.38 87 ALA A N 1
ATOM 686 C CA . ALA A 1 87 ? -4.326 -9.874 -11.299 1.00 94.38 87 ALA A CA 1
ATOM 687 C C . ALA A 1 87 ? -4.361 -8.379 -10.933 1.00 94.38 87 ALA A C 1
ATOM 689 O O . ALA A 1 87 ? -3.667 -7.578 -11.567 1.00 94.38 87 ALA A O 1
ATOM 690 N N . ALA A 1 88 ? -5.143 -7.986 -9.921 1.00 95.62 88 ALA A N 1
ATOM 691 C CA . ALA A 1 88 ? -5.285 -6.582 -9.529 1.00 95.62 88 ALA A CA 1
ATOM 692 C C . ALA A 1 88 ? -3.971 -6.019 -8.961 1.00 95.62 88 ALA A C 1
ATOM 694 O O . ALA A 1 88 ? -3.473 -4.996 -9.431 1.00 95.62 88 ALA A O 1
ATOM 695 N N . GLN A 1 89 ? -3.361 -6.725 -8.009 1.00 97.44 89 GLN A N 1
ATOM 696 C CA . GLN A 1 89 ? -2.082 -6.349 -7.415 1.00 97.44 89 GLN A CA 1
ATOM 697 C C . GLN A 1 89 ? -0.944 -6.438 -8.435 1.00 97.44 89 GLN A C 1
ATOM 699 O O . GLN A 1 89 ? -0.136 -5.520 -8.498 1.00 97.44 89 GLN A O 1
ATOM 704 N N . ALA A 1 90 ? -0.915 -7.457 -9.301 1.00 96.94 90 ALA A N 1
ATOM 705 C CA . ALA A 1 90 ? 0.069 -7.533 -10.384 1.00 96.94 90 ALA A CA 1
ATOM 706 C C . ALA A 1 90 ? -0.020 -6.329 -11.333 1.00 96.94 90 ALA A C 1
ATOM 708 O O . ALA A 1 90 ? 0.994 -5.727 -11.679 1.00 96.94 90 ALA A O 1
ATOM 709 N N . SER A 1 91 ? -1.240 -5.924 -11.697 1.00 96.75 91 SER A N 1
ATOM 710 C CA . SER A 1 91 ? -1.485 -4.726 -12.507 1.00 96.75 91 SER A CA 1
ATOM 711 C C . SER A 1 91 ? -0.993 -3.452 -11.812 1.00 96.75 91 SER A C 1
ATOM 713 O O . SER A 1 91 ? -0.381 -2.592 -12.452 1.00 96.75 91 SER A O 1
ATOM 715 N N . ALA A 1 92 ? -1.220 -3.334 -10.500 1.00 97.25 92 ALA A N 1
ATOM 716 C CA . ALA A 1 92 ? -0.719 -2.220 -9.701 1.00 97.25 92 ALA A CA 1
ATOM 717 C C . ALA A 1 92 ? 0.818 -2.221 -9.603 1.00 97.25 92 ALA A C 1
ATOM 719 O O . ALA A 1 92 ? 1.417 -1.157 -9.739 1.00 97.25 92 ALA A O 1
ATOM 720 N N . THR A 1 93 ? 1.463 -3.388 -9.481 1.00 98.19 93 THR A N 1
ATOM 721 C CA . THR A 1 93 ? 2.929 -3.530 -9.531 1.00 98.19 93 THR A CA 1
ATOM 722 C C . THR A 1 93 ? 3.488 -3.026 -10.862 1.00 98.19 93 THR A C 1
ATOM 724 O O . THR A 1 93 ? 4.458 -2.269 -10.872 1.00 98.19 93 THR A O 1
ATOM 727 N N . MET A 1 94 ? 2.859 -3.374 -11.993 1.00 98.06 94 MET A N 1
ATOM 728 C CA . MET A 1 94 ? 3.288 -2.890 -13.316 1.00 98.06 94 MET A CA 1
ATOM 729 C C . MET A 1 94 ? 3.142 -1.372 -13.436 1.00 98.06 94 MET A C 1
ATOM 731 O O . MET A 1 94 ? 4.050 -0.686 -13.903 1.00 98.06 94 MET A O 1
ATOM 735 N N . ARG A 1 95 ? 2.018 -0.820 -12.957 1.00 96.56 95 ARG A N 1
ATOM 736 C CA . ARG A 1 95 ? 1.809 0.633 -12.895 1.00 96.56 95 ARG A CA 1
ATOM 737 C C . ARG A 1 95 ? 2.860 1.317 -12.016 1.00 96.56 95 ARG A 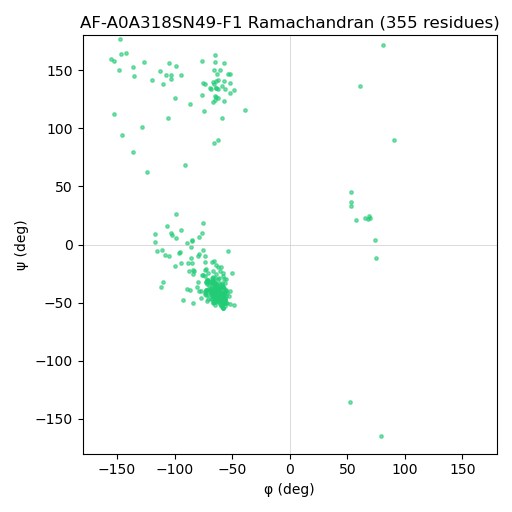C 1
ATOM 739 O O . ARG A 1 95 ? 3.338 2.388 -12.382 1.00 96.56 95 ARG A O 1
ATOM 746 N N . LEU A 1 96 ? 3.223 0.714 -10.884 1.00 96.69 96 LEU A N 1
ATOM 747 C CA . LEU A 1 96 ? 4.232 1.244 -9.970 1.00 96.69 96 LEU A CA 1
ATOM 748 C C . LEU A 1 96 ? 5.615 1.299 -10.634 1.00 96.69 96 LEU A C 1
ATOM 750 O O . LEU A 1 96 ? 6.267 2.340 -10.591 1.00 96.69 96 LEU A O 1
ATOM 754 N N . LEU A 1 97 ? 6.024 0.216 -11.302 1.00 97.69 97 LEU A N 1
ATOM 755 C CA . LEU A 1 97 ? 7.287 0.128 -12.044 1.00 97.69 97 LEU A CA 1
ATOM 756 C C . LEU A 1 97 ? 7.358 1.122 -13.205 1.00 97.69 97 LEU A C 1
ATOM 758 O O . LEU A 1 97 ? 8.410 1.719 -13.440 1.00 97.69 97 LEU A O 1
ATOM 762 N N . GLU A 1 98 ? 6.247 1.335 -13.909 1.00 96.00 98 GLU A N 1
ATOM 763 C CA . GLU A 1 98 ? 6.141 2.349 -14.959 1.00 96.00 98 GLU A CA 1
ATOM 764 C C . GLU A 1 98 ? 6.346 3.763 -14.400 1.00 96.00 98 GLU A C 1
ATOM 766 O O . GLU A 1 98 ? 7.150 4.524 -14.942 1.00 96.00 98 GLU A O 1
ATOM 771 N N . VAL A 1 99 ? 5.644 4.118 -13.316 1.00 94.44 99 VAL A N 1
ATOM 772 C CA . VAL A 1 99 ? 5.762 5.441 -12.678 1.00 94.44 99 VAL A CA 1
ATOM 773 C C . VAL A 1 99 ? 7.175 5.660 -12.146 1.00 94.44 99 VAL A C 1
ATOM 775 O O . VAL A 1 99 ? 7.759 6.709 -12.402 1.00 94.44 99 VAL A O 1
ATOM 778 N N . GLU A 1 100 ? 7.739 4.665 -11.465 1.00 93.88 100 GLU A N 1
ATOM 779 C CA . GLU A 1 100 ? 9.105 4.697 -10.947 1.00 93.88 100 GLU A CA 1
ATOM 780 C C . GLU A 1 100 ? 10.121 4.908 -12.074 1.00 93.88 100 GLU A C 1
ATOM 782 O O . GLU A 1 100 ? 10.882 5.865 -12.045 1.00 93.88 100 GLU A O 1
ATOM 787 N N . THR A 1 101 ? 10.075 4.086 -13.123 1.00 95.12 101 THR A N 1
ATOM 788 C CA . THR A 1 101 ? 10.982 4.201 -14.279 1.00 95.12 101 THR A CA 1
ATOM 789 C C . THR A 1 101 ? 10.846 5.568 -14.950 1.00 95.12 101 THR A C 1
ATOM 791 O O . THR A 1 101 ? 11.841 6.207 -15.286 1.00 95.12 101 THR A O 1
ATOM 794 N N . ARG A 1 102 ? 9.614 6.069 -15.100 1.00 94.12 102 ARG A N 1
ATOM 795 C CA . ARG A 1 102 ? 9.362 7.396 -15.667 1.00 94.12 102 ARG A CA 1
ATOM 796 C C . ARG A 1 102 ? 9.989 8.497 -14.812 1.00 94.12 102 ARG A C 1
ATOM 798 O O . ARG A 1 102 ? 10.615 9.399 -15.369 1.00 94.12 102 ARG A O 1
ATOM 805 N N . ASN A 1 103 ? 9.844 8.427 -13.489 1.00 91.31 103 ASN A N 1
ATOM 806 C CA . ASN A 1 103 ? 10.356 9.428 -12.550 1.00 91.31 103 ASN A CA 1
ATOM 807 C C . ASN A 1 103 ? 11.892 9.533 -12.551 1.00 91.31 103 ASN A C 1
ATOM 809 O O . ASN A 1 103 ? 12.420 10.567 -12.157 1.00 91.31 103 ASN A O 1
ATOM 813 N N . GLN A 1 104 ? 12.607 8.538 -13.081 1.00 89.50 104 GLN A N 1
ATOM 814 C CA . GLN A 1 104 ? 14.065 8.582 -13.261 1.00 89.50 104 GLN A CA 1
ATOM 815 C C . GLN A 1 104 ? 14.509 9.508 -14.405 1.00 89.50 104 GLN A C 1
ATOM 817 O O . GLN A 1 104 ? 15.698 9.791 -14.541 1.00 89.50 104 GLN A O 1
ATOM 822 N N . THR A 1 105 ? 13.578 10.003 -15.229 1.00 87.56 105 THR A N 1
ATOM 823 C CA . THR A 1 105 ? 13.882 10.970 -16.291 1.00 87.56 105 THR A CA 1
ATOM 824 C C . THR A 1 105 ? 14.145 12.356 -15.685 1.00 87.56 105 THR A C 1
ATOM 826 O O . THR A 1 105 ? 13.200 12.978 -15.187 1.00 87.56 105 THR A O 1
ATOM 829 N N . PRO A 1 106 ? 15.371 12.917 -15.787 1.00 82.00 106 PRO A N 1
ATOM 830 C CA . PRO A 1 106 ? 15.721 14.171 -15.107 1.00 82.00 106 PRO A CA 1
ATOM 831 C C . PRO A 1 106 ? 14.833 15.360 -15.492 1.00 82.00 106 PRO A C 1
ATOM 833 O O . PRO A 1 106 ? 14.526 16.204 -14.654 1.00 82.00 106 PRO A O 1
ATOM 836 N N . ALA A 1 107 ? 14.365 15.401 -16.745 1.00 84.25 107 ALA A N 1
ATOM 837 C CA . ALA A 1 107 ? 13.517 16.473 -17.269 1.00 84.25 107 ALA A CA 1
ATOM 838 C C . ALA A 1 107 ? 12.161 16.609 -16.549 1.00 84.25 107 ALA A C 1
ATOM 840 O O . ALA A 1 107 ? 11.529 17.656 -16.643 1.00 84.25 107 ALA A O 1
ATOM 841 N N . LEU A 1 108 ? 11.703 15.571 -15.838 1.00 83.50 108 LEU A N 1
ATOM 842 C CA . LEU A 1 108 ? 10.4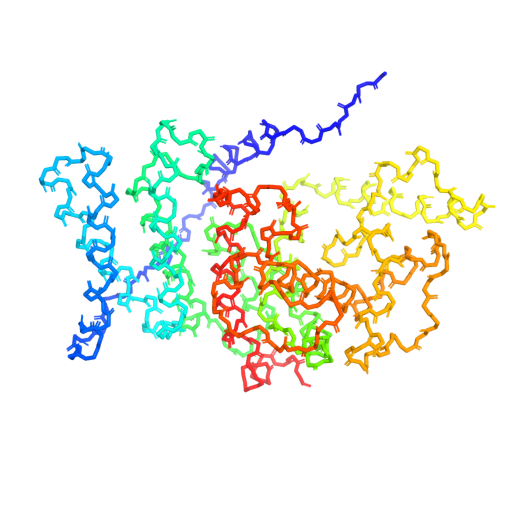40 15.614 -15.102 1.00 83.50 108 LEU A CA 1
ATOM 843 C C . LEU A 1 108 ? 10.578 16.230 -13.705 1.00 83.50 108 LEU A C 1
ATOM 845 O O . LEU A 1 108 ? 9.556 16.556 -13.105 1.00 83.50 108 LEU A O 1
ATOM 849 N N . GLY A 1 109 ? 11.798 16.359 -13.168 1.00 81.25 109 GLY A N 1
ATOM 850 C CA . GLY A 1 109 ? 12.033 16.891 -11.820 1.00 81.25 109 GLY A CA 1
ATOM 851 C C . GLY A 1 109 ? 11.320 16.116 -10.701 1.00 81.25 109 GLY A C 1
ATOM 852 O O . GLY A 1 109 ? 11.075 16.669 -9.631 1.00 81.25 109 GLY A O 1
ATOM 853 N N . ARG A 1 110 ? 10.938 14.856 -10.948 1.00 83.50 110 ARG A N 1
ATOM 854 C CA . ARG A 1 110 ? 10.221 14.004 -9.991 1.00 83.50 110 ARG A CA 1
ATOM 855 C C . ARG A 1 110 ? 11.200 13.135 -9.219 1.00 83.50 110 ARG A C 1
ATOM 857 O O . ARG A 1 110 ? 12.201 12.683 -9.764 1.00 83.50 110 ARG A O 1
ATOM 864 N N . ARG A 1 111 ? 10.895 12.871 -7.949 1.00 77.31 111 ARG A N 1
ATOM 865 C CA . ARG A 1 111 ? 11.646 11.901 -7.155 1.00 77.31 111 ARG A CA 1
ATOM 866 C C . ARG A 1 111 ? 11.280 10.477 -7.557 1.00 77.31 111 ARG A C 1
ATOM 868 O O . ARG A 1 111 ? 10.104 10.156 -7.744 1.00 77.31 111 ARG A O 1
ATOM 875 N N . SER A 1 112 ? 12.320 9.660 -7.615 1.00 82.94 112 SER A N 1
ATOM 876 C CA . SER A 1 112 ? 12.279 8.219 -7.800 1.00 82.94 112 SER A CA 1
ATOM 877 C C . SER A 1 112 ? 12.753 7.525 -6.522 1.00 82.94 112 SER A C 1
ATOM 879 O O . SER A 1 112 ? 13.597 8.074 -5.802 1.00 82.94 112 SER A O 1
ATOM 881 N N . ALA A 1 113 ? 12.243 6.327 -6.233 1.00 83.75 113 ALA A N 1
ATOM 882 C CA . ALA A 1 113 ? 12.754 5.502 -5.140 1.00 83.75 113 ALA A CA 1
ATOM 883 C C . ALA A 1 113 ? 14.118 4.875 -5.484 1.00 83.75 113 ALA A C 1
ATOM 885 O O . ALA A 1 113 ? 14.923 4.630 -4.586 1.00 83.75 113 ALA A O 1
ATOM 886 N N . PHE A 1 114 ? 14.387 4.669 -6.773 1.00 86.50 114 PHE A N 1
ATOM 887 C CA . PHE A 1 114 ? 15.561 3.990 -7.304 1.00 86.50 114 PHE A CA 1
ATOM 888 C C . PHE A 1 114 ? 16.291 4.839 -8.343 1.00 86.50 114 PHE A C 1
ATOM 890 O O . PHE A 1 114 ? 15.730 5.718 -8.992 1.00 86.50 114 PHE A O 1
ATOM 897 N N . SER A 1 115 ? 17.574 4.540 -8.524 1.00 83.25 115 SER A N 1
ATOM 898 C CA . SER A 1 115 ? 18.444 5.211 -9.493 1.00 83.25 115 SER A CA 1
ATOM 899 C C . SER A 1 115 ? 18.376 4.619 -10.904 1.00 83.25 115 SER A C 1
ATOM 901 O O . SER A 1 115 ? 18.932 5.205 -11.833 1.00 83.25 115 SER A O 1
ATOM 903 N N . SER A 1 116 ? 17.746 3.454 -11.082 1.00 91.69 116 SER A N 1
ATOM 904 C CA . SER A 1 116 ? 17.650 2.771 -12.374 1.00 91.69 116 SER A CA 1
ATOM 905 C C . SER A 1 116 ? 16.432 1.841 -12.466 1.00 91.69 116 SER A C 1
ATOM 907 O O . SER A 1 116 ? 15.901 1.416 -11.431 1.00 91.69 116 SER A O 1
ATOM 909 N N . PRO A 1 117 ? 15.987 1.478 -13.686 1.00 95.69 117 PRO A N 1
ATOM 910 C CA . PRO A 1 117 ? 14.887 0.533 -13.870 1.00 95.69 117 PRO A CA 1
ATOM 911 C C . PRO A 1 117 ? 15.258 -0.873 -13.380 1.00 95.69 117 PRO A C 1
ATOM 913 O O . PRO A 1 117 ? 14.427 -1.573 -12.810 1.00 95.69 117 PRO A O 1
ATOM 916 N N . GLU A 1 118 ? 16.527 -1.269 -13.534 1.00 96.19 118 GLU A N 1
ATOM 917 C CA . GLU A 1 118 ? 17.050 -2.541 -13.028 1.00 96.19 118 GLU A CA 1
ATOM 918 C C . GLU A 1 118 ? 16.939 -2.641 -11.508 1.00 96.19 118 GLU A C 1
ATOM 920 O O . GLU A 1 118 ? 16.542 -3.682 -10.993 1.00 96.19 118 GLU A O 1
ATOM 925 N N . ALA A 1 119 ? 17.272 -1.567 -10.785 1.00 90.62 119 ALA A N 1
ATOM 926 C CA . ALA A 1 119 ? 17.202 -1.564 -9.329 1.00 90.62 119 ALA A CA 1
ATOM 927 C C . ALA A 1 119 ? 15.753 -1.682 -8.833 1.00 90.62 119 ALA A C 1
ATOM 929 O O . ALA A 1 119 ? 15.503 -2.432 -7.891 1.00 90.62 119 ALA A O 1
ATOM 930 N N . ALA A 1 120 ? 14.804 -1.024 -9.507 1.00 92.94 120 ALA A N 1
ATOM 931 C CA . ALA A 1 120 ? 13.381 -1.137 -9.195 1.00 92.94 120 ALA A CA 1
ATOM 932 C C . ALA A 1 120 ? 12.835 -2.555 -9.457 1.00 92.94 120 ALA A C 1
ATOM 934 O O . ALA A 1 120 ? 12.140 -3.120 -8.615 1.00 92.94 120 ALA A O 1
ATOM 935 N N . LEU A 1 121 ? 13.185 -3.166 -10.597 1.00 97.31 121 LEU A N 1
ATOM 936 C CA . LEU A 1 121 ? 12.791 -4.543 -10.930 1.00 97.31 121 LEU A CA 1
ATOM 937 C C . LEU A 1 121 ? 13.416 -5.574 -9.982 1.00 97.31 121 LEU A C 1
ATOM 939 O O . LEU A 1 121 ? 12.743 -6.516 -9.554 1.00 97.31 121 LEU A O 1
ATOM 943 N N . ALA A 1 122 ? 14.689 -5.392 -9.626 1.00 93.81 122 ALA A N 1
ATOM 944 C CA . ALA A 1 122 ? 15.377 -6.251 -8.672 1.00 93.81 122 ALA A CA 1
ATOM 945 C C . ALA A 1 122 ? 14.754 -6.149 -7.273 1.00 93.81 122 ALA A C 1
ATOM 947 O O . ALA A 1 122 ? 14.591 -7.167 -6.605 1.00 93.81 122 ALA A O 1
ATOM 948 N N . ASP A 1 123 ? 14.371 -4.947 -6.836 1.00 94.38 123 ASP A N 1
ATOM 949 C CA . ASP A 1 123 ? 13.701 -4.756 -5.550 1.00 94.38 123 ASP A CA 1
ATOM 950 C C . ASP A 1 123 ? 12.298 -5.372 -5.521 1.00 94.38 123 ASP A C 1
ATOM 952 O O . ASP A 1 123 ? 11.979 -6.116 -4.595 1.00 94.38 123 ASP A O 1
ATOM 956 N N . ALA A 1 124 ? 11.505 -5.177 -6.580 1.00 97.50 124 ALA A N 1
ATOM 957 C CA . ALA A 1 124 ? 10.220 -5.857 -6.728 1.00 97.50 124 ALA A CA 1
ATOM 958 C C . ALA A 1 124 ? 10.384 -7.387 -6.672 1.00 97.50 124 ALA A C 1
ATOM 960 O O . ALA A 1 124 ? 9.619 -8.070 -5.996 1.00 97.50 124 ALA A O 1
ATOM 961 N N . SER A 1 125 ? 11.419 -7.928 -7.323 1.00 96.88 125 SER A N 1
ATOM 962 C CA . SER A 1 125 ? 11.725 -9.363 -7.286 1.00 96.88 125 SER A CA 1
ATOM 963 C C . SER A 1 125 ? 12.101 -9.841 -5.879 1.00 96.88 125 SER A C 1
ATOM 965 O O . SER A 1 125 ? 11.615 -10.884 -5.448 1.00 96.88 125 SER A O 1
ATOM 967 N N . ARG A 1 126 ? 12.899 -9.072 -5.120 1.00 95.50 126 ARG A N 1
ATOM 968 C CA . ARG A 1 126 ? 13.214 -9.387 -3.712 1.00 95.50 126 ARG A CA 1
ATOM 969 C C . ARG A 1 126 ? 11.964 -9.411 -2.838 1.00 95.50 126 ARG A C 1
ATOM 971 O O . ARG A 1 126 ? 11.796 -10.331 -2.042 1.00 95.50 126 ARG A O 1
ATOM 978 N N . TRP A 1 127 ? 11.068 -8.442 -3.009 1.00 96.94 127 TRP A N 1
ATOM 979 C CA . TRP A 1 127 ? 9.788 -8.418 -2.303 1.00 96.94 127 TRP A CA 1
ATOM 980 C C . TRP A 1 127 ? 8.910 -9.620 -2.634 1.00 96.94 127 TRP A C 1
ATOM 982 O O . TRP A 1 127 ? 8.305 -10.203 -1.735 1.00 96.94 127 TRP A O 1
ATOM 992 N N . LEU A 1 128 ? 8.851 -10.012 -3.907 1.00 98.12 128 LEU A N 1
ATOM 993 C CA . LEU A 1 128 ? 8.100 -11.190 -4.333 1.00 98.12 128 LEU A CA 1
ATOM 994 C C . LEU A 1 128 ? 8.719 -12.481 -3.777 1.00 98.12 128 LEU A C 1
ATOM 996 O O . LEU A 1 128 ? 7.974 -13.355 -3.342 1.00 98.12 128 LEU A O 1
ATOM 1000 N N . ALA A 1 129 ? 10.051 -12.583 -3.710 1.00 96.69 129 ALA A N 1
ATOM 1001 C CA . ALA A 1 129 ? 10.745 -13.708 -3.077 1.00 96.69 129 ALA A CA 1
ATOM 1002 C C . ALA A 1 129 ? 10.386 -13.819 -1.589 1.00 96.69 129 ALA A C 1
ATOM 1004 O O . ALA A 1 129 ? 9.988 -14.877 -1.103 1.00 96.69 129 ALA A O 1
ATOM 1005 N N . PHE A 1 130 ? 10.460 -12.696 -0.873 1.00 96.69 130 PHE A N 1
ATOM 1006 C CA . PHE A 1 130 ? 10.098 -12.625 0.538 1.00 96.69 130 PHE A CA 1
ATOM 1007 C C . PHE A 1 130 ? 8.619 -12.961 0.779 1.00 96.69 130 PHE A C 1
ATOM 1009 O O . PHE A 1 130 ? 8.285 -13.704 1.706 1.00 96.69 130 PHE A O 1
ATOM 1016 N N . ALA A 1 131 ? 7.721 -12.454 -0.067 1.00 97.38 131 ALA A N 1
ATOM 1017 C CA . ALA A 1 131 ? 6.304 -12.777 0.012 1.00 97.38 131 ALA A CA 1
ATOM 1018 C C . ALA A 1 131 ? 6.040 -14.261 -0.268 1.00 97.38 131 ALA A C 1
ATOM 1020 O O . ALA A 1 131 ? 5.249 -14.871 0.451 1.00 97.38 131 ALA A O 1
ATOM 1021 N N . HIS A 1 132 ? 6.725 -14.856 -1.251 1.00 96.19 132 HIS A N 1
ATOM 1022 C CA . HIS A 1 132 ? 6.647 -16.291 -1.512 1.00 96.19 132 HIS A CA 1
ATOM 1023 C C . HIS A 1 132 ? 7.048 -17.093 -0.269 1.00 96.19 132 HIS A C 1
ATOM 1025 O O . HIS A 1 132 ? 6.240 -17.870 0.242 1.00 96.19 132 HIS A O 1
ATOM 1031 N N . PHE A 1 133 ? 8.239 -16.831 0.275 1.00 95.31 133 PHE A N 1
ATOM 1032 C CA . PHE A 1 133 ? 8.724 -17.463 1.501 1.00 95.31 133 PHE A CA 1
ATOM 1033 C C . PHE A 1 133 ? 7.706 -17.343 2.643 1.00 95.31 133 PHE A C 1
ATOM 1035 O O . PHE A 1 133 ? 7.297 -18.342 3.231 1.00 95.31 133 PHE A O 1
ATOM 1042 N N . THR A 1 134 ? 7.212 -16.132 2.910 1.00 95.25 134 THR A N 1
ATOM 1043 C CA . THR A 1 134 ? 6.281 -15.864 4.018 1.00 95.25 134 THR A CA 1
ATOM 1044 C C . THR A 1 134 ? 4.958 -16.615 3.862 1.00 95.25 134 THR A C 1
ATOM 1046 O O . THR A 1 134 ? 4.381 -17.119 4.830 1.00 95.25 134 THR A O 1
ATOM 1049 N N . LEU A 1 135 ? 4.441 -16.688 2.636 1.00 93.25 135 LEU A N 1
ATOM 1050 C CA . LEU A 1 135 ? 3.149 -17.306 2.370 1.00 93.25 135 LEU A CA 1
ATOM 1051 C C . LEU A 1 135 ? 3.247 -18.829 2.294 1.00 93.25 135 LEU A C 1
ATOM 1053 O O . LEU A 1 135 ? 2.323 -19.509 2.761 1.00 93.25 135 LEU A O 1
ATOM 1057 N N . HIS A 1 136 ? 4.335 -19.372 1.747 1.00 91.62 136 HIS A N 1
ATOM 1058 C CA . HIS A 1 136 ? 4.437 -20.777 1.348 1.00 91.62 136 HIS A CA 1
ATOM 1059 C C . HIS A 1 136 ? 5.380 -21.624 2.203 1.00 91.62 136 HIS A C 1
ATOM 1061 O O . HIS A 1 136 ? 5.063 -22.790 2.429 1.00 91.62 136 HIS A O 1
ATOM 1067 N N . GLU A 1 137 ? 6.458 -21.049 2.727 1.00 90.50 137 GLU A N 1
ATOM 1068 C CA . GLU A 1 137 ? 7.544 -21.791 3.385 1.00 90.50 137 GLU A CA 1
ATOM 1069 C C . GLU A 1 137 ? 7.615 -21.525 4.895 1.00 90.50 137 GLU A C 1
ATOM 1071 O O . GLU A 1 137 ? 7.877 -22.436 5.681 1.00 90.50 137 GLU A O 1
ATOM 1076 N N . ALA A 1 138 ? 7.341 -20.288 5.317 1.00 87.44 138 ALA A N 1
ATOM 1077 C CA . ALA A 1 138 ? 7.415 -19.875 6.711 1.00 87.44 138 ALA A CA 1
ATOM 1078 C C . ALA A 1 138 ? 6.370 -20.591 7.600 1.00 87.44 138 ALA A C 1
ATOM 1080 O O . ALA A 1 138 ? 5.324 -21.035 7.106 1.00 87.44 138 ALA A O 1
ATOM 1081 N N . PRO A 1 139 ? 6.604 -20.684 8.929 1.00 84.12 139 PRO A N 1
ATOM 1082 C CA . PRO A 1 139 ? 5.673 -21.311 9.867 1.00 84.12 139 PRO A CA 1
ATOM 1083 C C . PRO A 1 139 ? 4.248 -20.756 9.741 1.00 84.12 139 PRO A C 1
ATOM 1085 O O . PRO A 1 139 ? 4.036 -19.547 9.753 1.00 84.12 139 PRO A O 1
ATOM 1088 N N . ARG A 1 140 ? 3.255 -21.647 9.627 1.00 78.12 140 ARG A N 1
ATOM 1089 C CA . ARG A 1 140 ? 1.869 -21.266 9.286 1.00 78.12 140 ARG A CA 1
ATOM 1090 C C . ARG A 1 140 ? 0.878 -21.291 10.451 1.00 78.12 140 ARG A C 1
ATOM 1092 O O . ARG A 1 140 ? -0.250 -20.851 10.260 1.00 78.12 140 ARG A O 1
ATOM 1099 N N . SER A 1 141 ? 1.268 -21.825 11.607 1.00 77.88 141 SER A N 1
ATOM 1100 C CA . SER A 1 141 ? 0.359 -22.133 12.725 1.00 77.88 141 SER A CA 1
ATOM 1101 C C . SER A 1 141 ? 0.640 -21.339 14.004 1.00 77.88 141 SER A C 1
ATOM 1103 O O . SER A 1 141 ? 0.122 -21.680 15.059 1.00 77.88 141 SER A O 1
ATOM 1105 N N . ASP A 1 142 ? 1.519 -20.342 13.937 1.00 86.06 142 ASP A N 1
ATOM 1106 C CA . ASP A 1 142 ? 1.974 -19.576 15.096 1.00 86.06 142 ASP A CA 1
ATOM 1107 C C . ASP A 1 142 ? 2.378 -18.177 14.618 1.00 86.06 142 ASP A C 1
ATOM 1109 O O . ASP A 1 142 ? 3.328 -18.025 13.840 1.00 86.06 142 ASP A O 1
ATOM 1113 N N . SER A 1 143 ? 1.612 -17.170 15.039 1.00 91.00 143 SER A N 1
ATOM 1114 C CA . SER A 1 143 ? 1.809 -15.775 14.648 1.00 91.00 143 SER A CA 1
ATOM 1115 C C . SER A 1 143 ? 3.137 -15.210 15.143 1.00 91.00 143 SER A C 1
ATOM 1117 O O . SER A 1 143 ? 3.766 -14.449 14.412 1.00 91.00 143 SER A O 1
ATOM 1119 N N . GLU A 1 144 ? 3.626 -15.618 16.315 1.00 91.88 144 GLU A N 1
ATOM 1120 C CA . GLU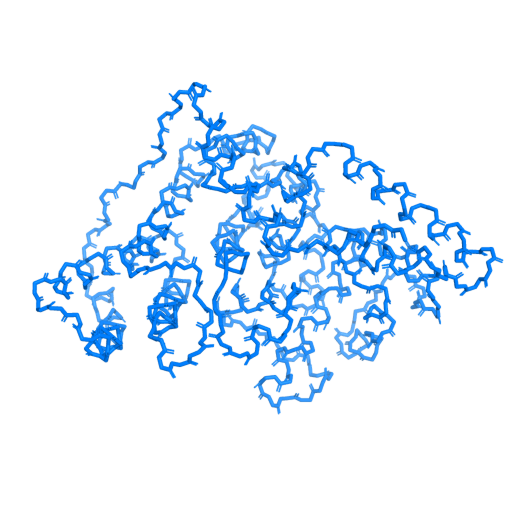 A 1 144 ? 4.907 -15.150 16.840 1.00 91.88 144 GLU A CA 1
ATOM 1121 C C . GLU A 1 144 ? 6.078 -15.735 16.050 1.00 91.88 144 GLU A C 1
ATOM 1123 O O . GLU A 1 144 ? 7.034 -15.033 15.710 1.00 91.88 144 GLU A O 1
ATOM 1128 N N . ARG A 1 145 ? 6.019 -17.034 15.729 1.00 92.56 145 ARG A N 1
ATOM 1129 C CA . ARG A 1 145 ? 7.042 -17.672 14.886 1.00 92.56 145 ARG A CA 1
ATOM 1130 C C . ARG A 1 145 ? 7.044 -17.096 13.480 1.00 92.56 145 ARG A C 1
ATOM 1132 O O . ARG A 1 145 ? 8.124 -16.893 12.925 1.00 92.56 145 ARG A O 1
ATOM 1139 N N . LEU A 1 146 ? 5.865 -16.832 12.919 1.00 94.06 146 LEU A N 1
ATOM 1140 C CA . LEU A 1 146 ? 5.745 -16.181 11.621 1.00 94.06 146 LEU A CA 1
ATOM 1141 C C . LEU A 1 146 ? 6.303 -14.754 11.669 1.00 94.06 146 LEU A C 1
ATOM 1143 O O . LEU A 1 146 ? 7.097 -14.403 10.804 1.00 94.06 146 LEU A O 1
ATOM 1147 N N . ALA A 1 147 ? 5.963 -13.966 12.692 1.00 93.94 147 ALA A N 1
ATOM 1148 C CA . ALA A 1 147 ? 6.485 -12.613 12.875 1.00 93.94 147 ALA A CA 1
ATOM 1149 C C . ALA A 1 147 ? 8.017 -12.607 12.951 1.00 93.94 147 ALA A C 1
ATOM 1151 O O . ALA A 1 147 ? 8.662 -11.861 12.220 1.00 93.94 147 ALA A O 1
ATOM 1152 N N . ARG A 1 148 ? 8.617 -13.505 13.746 1.00 92.75 148 ARG A N 1
ATOM 1153 C CA . ARG A 1 148 ? 10.082 -13.652 13.822 1.00 92.75 148 ARG A CA 1
ATOM 1154 C C . ARG A 1 148 ? 10.705 -14.010 12.472 1.00 92.75 148 ARG A C 1
ATOM 1156 O O . ARG A 1 148 ? 11.721 -13.425 12.107 1.00 92.75 148 ARG A O 1
ATOM 1163 N N . ALA A 1 149 ? 10.101 -14.936 11.724 1.00 92.75 149 ALA A N 1
ATOM 1164 C CA . ALA A 1 149 ? 10.576 -15.303 10.390 1.00 92.75 149 ALA A CA 1
ATOM 1165 C C . ALA A 1 149 ? 10.462 -14.130 9.401 1.00 92.75 149 ALA A C 1
ATOM 1167 O O . ALA A 1 149 ? 11.395 -13.865 8.647 1.00 92.75 149 ALA A O 1
ATOM 1168 N N . MET A 1 150 ? 9.353 -13.388 9.435 1.00 94.50 150 MET A N 1
ATOM 1169 C CA . MET A 1 150 ? 9.159 -12.194 8.613 1.00 94.50 150 MET A CA 1
ATOM 1170 C C . MET A 1 150 ? 10.220 -11.134 8.919 1.00 94.50 150 MET A C 1
ATOM 1172 O O . MET A 1 150 ? 10.864 -10.643 8.000 1.00 94.50 150 MET A O 1
ATOM 1176 N N . THR A 1 151 ? 10.464 -10.828 10.195 1.00 91.81 151 THR A N 1
ATOM 1177 C CA . THR A 1 151 ? 11.484 -9.851 10.600 1.00 91.81 151 THR A CA 1
ATOM 1178 C C . THR A 1 151 ? 12.896 -10.283 10.198 1.00 91.81 151 THR A C 1
ATOM 1180 O O . THR A 1 151 ? 13.689 -9.440 9.792 1.00 91.81 151 THR A O 1
ATOM 1183 N N . ALA A 1 152 ? 13.214 -11.579 10.270 1.00 89.44 152 ALA A N 1
ATOM 1184 C CA . ALA A 1 152 ? 14.543 -12.093 9.934 1.00 89.44 152 ALA A CA 1
ATOM 1185 C C . ALA A 1 152 ? 14.852 -12.087 8.425 1.00 89.44 152 ALA A C 1
ATOM 1187 O O . ALA A 1 152 ? 16.009 -11.927 8.047 1.00 89.44 152 ALA A O 1
ATOM 1188 N N . HIS A 1 153 ? 13.841 -12.272 7.570 1.00 91.12 153 HIS A N 1
ATOM 1189 C CA . HIS A 1 153 ? 14.028 -12.445 6.121 1.00 91.12 153 HIS A CA 1
ATOM 1190 C C . HIS A 1 153 ? 13.512 -11.277 5.269 1.00 91.12 153 HIS A C 1
ATOM 1192 O O . HIS A 1 153 ? 13.668 -11.299 4.046 1.00 91.12 153 HIS A O 1
ATOM 1198 N N . SER A 1 154 ? 12.867 -10.278 5.876 1.00 89.81 154 SER A N 1
ATOM 1199 C CA . SER A 1 154 ? 12.308 -9.144 5.142 1.00 89.81 154 SER A CA 1
ATOM 1200 C C . SER A 1 154 ? 13.398 -8.314 4.452 1.00 89.81 154 SER A C 1
ATOM 1202 O O . SER A 1 154 ? 14.439 -8.048 5.055 1.00 89.81 154 SER A O 1
ATOM 1204 N N . PRO A 1 155 ? 13.159 -7.821 3.219 1.00 87.06 155 PRO A N 1
ATOM 1205 C CA . PRO A 1 155 ? 14.092 -6.927 2.532 1.00 87.06 155 PRO A CA 1
ATOM 1206 C C . PRO A 1 155 ? 14.217 -5.554 3.209 1.00 87.06 155 PRO A C 1
ATOM 1208 O O . PRO A 1 155 ? 15.132 -4.797 2.895 1.00 87.06 155 PRO A O 1
ATOM 1211 N N . VAL A 1 156 ? 13.287 -5.207 4.105 1.00 85.25 156 VAL A N 1
ATOM 1212 C CA . VAL A 1 156 ? 13.264 -3.936 4.842 1.00 85.25 156 VAL A CA 1
ATOM 1213 C C . VAL A 1 156 ? 12.782 -4.137 6.281 1.00 85.25 156 VAL A C 1
ATOM 1215 O O . VAL A 1 156 ? 12.146 -5.145 6.582 1.00 85.25 156 VAL A O 1
ATOM 1218 N N . PRO A 1 157 ? 12.977 -3.164 7.179 1.00 84.50 157 PRO A N 1
ATOM 1219 C CA . PRO A 1 157 ? 12.415 -3.236 8.523 1.00 84.50 157 PRO A CA 1
ATOM 1220 C C . PRO A 1 157 ? 10.891 -3.422 8.523 1.00 84.50 157 PRO A C 1
ATOM 1222 O O . PRO A 1 157 ? 10.159 -2.732 7.795 1.00 84.50 157 PRO A O 1
ATOM 1225 N N . MET A 1 158 ? 10.421 -4.357 9.349 1.00 88.44 158 MET A N 1
ATOM 1226 C CA . MET A 1 158 ? 9.006 -4.676 9.537 1.00 88.44 158 MET A CA 1
ATOM 1227 C C . MET A 1 158 ? 8.674 -4.862 11.019 1.00 88.44 158 MET A C 1
ATOM 1229 O O . MET A 1 158 ? 9.535 -5.274 11.794 1.00 88.44 158 MET A O 1
ATOM 1233 N N . ALA A 1 159 ? 7.416 -4.601 11.379 1.00 91.69 159 ALA A N 1
ATOM 1234 C CA . ALA A 1 159 ? 6.848 -4.860 12.709 1.00 91.69 159 ALA A CA 1
ATOM 1235 C C . ALA A 1 159 ? 5.591 -5.759 12.622 1.00 91.69 159 ALA A C 1
ATOM 1237 O O . ALA A 1 159 ? 4.474 -5.315 12.918 1.00 91.69 159 ALA A O 1
ATOM 1238 N N . PRO A 1 160 ? 5.735 -7.010 12.138 1.00 94.75 160 PRO A N 1
ATOM 1239 C CA . PRO A 1 160 ? 4.607 -7.915 11.916 1.00 94.75 160 PRO A CA 1
ATOM 1240 C C . PRO A 1 160 ? 3.933 -8.369 13.214 1.00 94.75 160 PRO A C 1
ATOM 1242 O O . PRO A 1 160 ? 2.731 -8.614 13.225 1.00 94.75 160 PRO A O 1
ATOM 1245 N N . ASP A 1 161 ? 4.684 -8.432 14.310 1.00 93.81 161 ASP A N 1
ATOM 1246 C CA . ASP A 1 161 ? 4.189 -8.656 15.666 1.00 93.81 161 ASP A CA 1
ATOM 1247 C C . ASP A 1 161 ? 3.135 -7.611 16.057 1.00 93.81 161 ASP A C 1
ATOM 1249 O O . ASP A 1 161 ? 2.013 -7.976 16.405 1.00 93.81 161 ASP A O 1
ATOM 1253 N N . VAL A 1 162 ? 3.431 -6.320 15.873 1.00 94.19 162 VAL A N 1
ATOM 1254 C CA . VAL A 1 162 ? 2.491 -5.234 16.196 1.00 94.19 162 VAL A CA 1
ATOM 1255 C C . VAL A 1 162 ? 1.236 -5.304 15.325 1.00 94.19 162 VAL A C 1
ATOM 1257 O O . VAL A 1 162 ? 0.122 -5.054 15.800 1.00 94.19 162 VAL A O 1
ATOM 1260 N N . VAL A 1 163 ? 1.383 -5.672 14.048 1.00 96.94 163 VAL A N 1
ATOM 1261 C CA . VAL A 1 163 ? 0.238 -5.886 13.151 1.00 96.94 163 VAL A CA 1
ATOM 1262 C C . VAL A 1 163 ? -0.622 -7.049 13.637 1.00 96.94 163 VAL A C 1
ATOM 1264 O O . VAL A 1 163 ? -1.845 -6.913 13.694 1.00 96.94 163 VAL A O 1
ATOM 1267 N N . PHE A 1 164 ? -0.014 -8.178 14.001 1.00 95.44 164 PHE A N 1
ATOM 1268 C CA . PHE A 1 164 ? -0.730 -9.365 14.464 1.00 95.44 164 PHE A CA 1
ATOM 1269 C C . PHE A 1 164 ? -1.444 -9.128 15.797 1.00 95.44 164 PHE A C 1
ATOM 1271 O O . PHE A 1 164 ? -2.629 -9.452 15.903 1.00 95.44 164 PHE A O 1
ATOM 1278 N N . GLU A 1 165 ? -0.798 -8.467 16.758 1.00 94.62 165 GLU A N 1
ATOM 1279 C CA . GLU A 1 165 ? -1.418 -8.040 18.021 1.00 94.62 165 GLU A CA 1
ATOM 1280 C C . GLU A 1 165 ? -2.656 -7.158 17.794 1.00 94.62 165 GLU A C 1
ATOM 1282 O O . GLU A 1 165 ? -3.635 -7.224 18.541 1.00 94.62 165 GLU A O 1
ATOM 1287 N N . ASN A 1 166 ? -2.651 -6.356 16.726 1.00 95.94 166 ASN A N 1
ATOM 1288 C CA . ASN A 1 166 ? -3.737 -5.435 16.395 1.00 95.94 166 ASN A CA 1
ATOM 1289 C C . ASN A 1 166 ? -4.656 -5.931 15.269 1.00 95.94 166 ASN A C 1
ATOM 1291 O O . ASN A 1 166 ? -5.550 -5.193 14.846 1.00 95.94 166 ASN A O 1
ATOM 1295 N N . ALA A 1 167 ? -4.515 -7.179 14.811 1.00 96.12 167 ALA A N 1
ATOM 1296 C CA . ALA A 1 167 ? -5.195 -7.681 13.617 1.00 96.12 167 ALA A CA 1
ATOM 1297 C C . ALA A 1 167 ? -6.727 -7.574 13.706 1.00 96.12 167 ALA A C 1
ATOM 1299 O O . ALA A 1 167 ? -7.387 -7.175 12.743 1.00 96.12 167 ALA A O 1
ATOM 1300 N N . ARG A 1 168 ? -7.308 -7.848 14.884 1.00 95.38 168 ARG A N 1
ATOM 1301 C CA . ARG A 1 168 ? -8.755 -7.689 15.127 1.00 95.38 168 ARG A CA 1
ATOM 1302 C C . ARG A 1 168 ? -9.208 -6.237 14.997 1.00 95.38 168 ARG A C 1
ATOM 1304 O O . ARG A 1 168 ? -10.266 -5.972 14.431 1.00 95.38 168 ARG A O 1
ATOM 1311 N N . TRP A 1 169 ? -8.417 -5.292 15.504 1.00 96.38 169 TRP A N 1
ATOM 1312 C CA . TRP A 1 169 ? -8.732 -3.866 15.422 1.00 96.38 169 TRP A CA 1
ATOM 1313 C C . TRP A 1 169 ? -8.583 -3.333 14.002 1.00 96.38 169 TRP A C 1
ATOM 1315 O O . TRP A 1 169 ? -9.437 -2.564 13.565 1.00 96.38 169 TRP A O 1
ATOM 1325 N N . ILE A 1 170 ? -7.565 -3.797 13.272 1.00 97.75 170 ILE A N 1
ATOM 1326 C CA . ILE A 1 170 ? -7.362 -3.504 11.849 1.00 97.75 170 ILE A CA 1
ATOM 1327 C C . ILE A 1 170 ? -8.575 -3.971 11.043 1.00 97.75 170 ILE A C 1
ATOM 1329 O O . ILE A 1 170 ? -9.179 -3.167 10.337 1.00 97.75 170 ILE A O 1
ATOM 1333 N N . GLN A 1 171 ? -8.989 -5.231 11.208 1.00 96.38 171 GLN A N 1
ATOM 1334 C CA . GLN A 1 171 ? -10.171 -5.783 10.540 1.00 96.38 171 GLN A CA 1
ATOM 1335 C C . GLN A 1 171 ? -11.450 -5.022 10.902 1.00 96.38 171 GLN A C 1
ATOM 1337 O O . GLN A 1 171 ? -12.241 -4.662 10.033 1.00 96.38 171 GLN A O 1
ATOM 1342 N N . ARG A 1 172 ? -11.650 -4.714 12.186 1.00 95.88 172 ARG A N 1
ATOM 1343 C CA . ARG A 1 172 ? -12.830 -3.968 12.635 1.00 95.88 172 ARG A CA 1
ATOM 1344 C C . ARG A 1 172 ? -12.878 -2.558 12.042 1.00 95.88 172 ARG A C 1
ATOM 1346 O O . ARG A 1 172 ? -13.940 -2.135 11.595 1.00 95.88 172 ARG A O 1
ATOM 1353 N N . ALA A 1 173 ? -11.758 -1.835 12.033 1.00 97.00 173 ALA A N 1
ATOM 1354 C CA . ALA A 1 173 ? -11.672 -0.491 11.462 1.00 97.00 173 ALA A CA 1
ATOM 1355 C C . ALA A 1 173 ? -11.874 -0.506 9.941 1.00 97.00 173 ALA A C 1
ATOM 1357 O O . ALA A 1 173 ? -12.622 0.319 9.414 1.00 97.00 173 ALA A O 1
ATOM 1358 N N . ALA A 1 174 ? -11.264 -1.475 9.255 1.00 96.12 174 ALA A N 1
ATOM 1359 C CA . ALA A 1 174 ? -11.440 -1.713 7.827 1.00 96.12 174 ALA A CA 1
ATOM 1360 C C . ALA A 1 174 ? -12.911 -1.952 7.469 1.00 96.12 174 ALA A C 1
ATOM 1362 O O . ALA A 1 174 ? -13.459 -1.258 6.618 1.00 96.12 174 ALA A O 1
ATOM 1363 N N . ASN A 1 175 ? -13.581 -2.854 8.190 1.00 95.19 175 ASN A N 1
ATOM 1364 C CA . ASN A 1 175 ? -14.996 -3.157 7.976 1.00 95.19 175 ASN A CA 1
ATOM 1365 C C . ASN A 1 175 ? -15.897 -1.950 8.257 1.00 95.19 175 ASN A C 1
ATOM 1367 O O . ASN A 1 175 ? -16.797 -1.669 7.472 1.00 95.19 175 ASN A O 1
ATOM 1371 N N . ALA A 1 176 ? -15.638 -1.211 9.340 1.00 96.12 176 ALA A N 1
ATOM 1372 C CA . ALA A 1 176 ? -16.416 -0.021 9.679 1.00 96.12 176 ALA A CA 1
ATOM 1373 C C . ALA A 1 176 ? -16.306 1.061 8.592 1.00 96.12 176 ALA A C 1
ATOM 1375 O O . ALA A 1 176 ? -17.295 1.682 8.225 1.00 96.12 176 ALA A O 1
ATOM 1376 N N . THR A 1 177 ? -15.106 1.273 8.053 1.00 95.75 177 THR A N 1
ATOM 1377 C CA . THR A 1 177 ? -14.832 2.358 7.095 1.00 95.75 177 THR A CA 1
ATOM 1378 C C . THR A 1 177 ? -14.924 1.934 5.629 1.00 95.75 177 THR A C 1
ATOM 1380 O O . THR A 1 177 ? -14.834 2.788 4.751 1.00 95.75 177 THR A O 1
ATOM 1383 N N . ARG A 1 178 ? -15.110 0.634 5.352 1.00 94.56 178 ARG A N 1
ATOM 1384 C CA . ARG A 1 178 ? -14.972 0.017 4.017 1.00 94.56 178 ARG A CA 1
ATOM 1385 C C . ARG A 1 178 ? -13.622 0.326 3.359 1.00 94.56 178 ARG A C 1
ATOM 1387 O O . ARG A 1 178 ? -13.524 0.461 2.142 1.00 94.56 178 ARG A O 1
ATOM 1394 N N . PHE A 1 179 ? -12.581 0.447 4.180 1.00 95.25 179 PHE A N 1
ATOM 1395 C CA . PHE A 1 179 ? -11.209 0.688 3.751 1.00 95.25 179 PHE A CA 1
ATOM 1396 C C . PHE A 1 179 ? -10.394 -0.613 3.830 1.00 95.25 179 PHE A C 1
ATOM 1398 O O . PHE A 1 179 ? -10.639 -1.405 4.739 1.00 95.25 179 PHE A O 1
ATOM 1405 N N . PRO A 1 180 ? -9.423 -0.885 2.937 1.00 95.56 180 PRO A N 1
ATOM 1406 C CA . PRO A 1 180 ? -8.730 -2.172 2.949 1.00 95.56 180 PRO A CA 1
ATOM 1407 C C . PRO A 1 180 ? -7.898 -2.400 4.222 1.00 95.56 180 PRO A C 1
ATOM 1409 O O . PRO A 1 180 ? -6.974 -1.640 4.525 1.00 95.56 180 PRO A O 1
ATOM 1412 N N . ALA A 1 181 ? -8.161 -3.507 4.926 1.00 96.62 181 ALA A N 1
ATOM 1413 C CA . ALA A 1 181 ? -7.414 -3.919 6.122 1.00 96.62 181 ALA A CA 1
ATOM 1414 C C . ALA A 1 181 ? -5.907 -4.042 5.859 1.00 96.62 181 ALA A C 1
ATOM 1416 O O . ALA A 1 181 ? -5.089 -3.622 6.672 1.00 96.62 181 ALA A O 1
ATOM 1417 N N . ALA A 1 182 ? -5.546 -4.557 4.684 1.00 96.88 182 ALA A N 1
ATOM 1418 C CA . ALA A 1 182 ? -4.170 -4.689 4.228 1.00 96.88 182 ALA A CA 1
ATOM 1419 C C . ALA A 1 182 ? -3.398 -3.363 4.191 1.00 96.88 182 ALA A C 1
ATOM 1421 O O . ALA A 1 182 ? -2.218 -3.320 4.531 1.00 96.88 182 ALA A O 1
ATOM 1422 N N . VAL A 1 183 ? -4.068 -2.277 3.802 1.00 97.25 183 VAL A N 1
ATOM 1423 C CA . VAL A 1 183 ? -3.456 -0.947 3.718 1.00 97.25 183 VAL A CA 1
ATOM 1424 C C . VAL A 1 183 ? -3.218 -0.380 5.111 1.00 97.25 183 VAL A C 1
ATOM 1426 O O . VAL A 1 183 ? -2.136 0.131 5.386 1.00 97.25 183 VAL A O 1
ATOM 1429 N N . LEU A 1 184 ? -4.192 -0.526 6.014 1.00 97.69 184 LEU A N 1
ATOM 1430 C CA . LEU A 1 184 ? -4.020 -0.147 7.418 1.00 97.69 184 LEU A CA 1
ATOM 1431 C C . LEU A 1 184 ? -2.888 -0.941 8.077 1.00 97.69 184 LEU A C 1
ATOM 1433 O O . LEU A 1 184 ? -2.050 -0.353 8.752 1.00 97.69 184 LEU A O 1
ATOM 1437 N N . ALA A 1 185 ? -2.820 -2.251 7.830 1.00 98.00 185 ALA A N 1
ATOM 1438 C CA . ALA A 1 185 ? -1.747 -3.107 8.323 1.00 98.00 185 ALA A CA 1
ATOM 1439 C C . ALA A 1 185 ? -0.369 -2.675 7.806 1.00 98.00 185 ALA A C 1
ATOM 1441 O O . ALA A 1 185 ? 0.570 -2.577 8.588 1.00 98.00 185 ALA A O 1
ATOM 1442 N N . ALA A 1 186 ? -0.249 -2.356 6.515 1.00 96.94 186 ALA A N 1
ATOM 1443 C CA . ALA A 1 186 ? 1.004 -1.885 5.934 1.00 96.94 186 ALA A CA 1
ATOM 1444 C C . ALA A 1 186 ? 1.462 -0.536 6.502 1.00 96.94 186 ALA A C 1
ATOM 1446 O O . ALA A 1 186 ? 2.663 -0.333 6.686 1.00 96.94 186 ALA A O 1
ATOM 1447 N N . ILE A 1 187 ? 0.524 0.372 6.792 1.00 94.62 187 ILE A N 1
ATOM 1448 C CA . ILE A 1 187 ? 0.820 1.639 7.468 1.00 94.62 187 ILE A CA 1
ATOM 1449 C C . ILE A 1 187 ? 1.327 1.365 8.884 1.00 94.62 187 ILE A C 1
ATOM 1451 O O . ILE A 1 187 ? 2.418 1.812 9.215 1.00 94.62 187 ILE A O 1
ATOM 1455 N N . VAL A 1 188 ? 0.597 0.577 9.685 1.00 95.88 188 VAL A N 1
ATOM 1456 C CA . VAL A 1 188 ? 1.027 0.205 11.046 1.00 95.88 188 VAL A CA 1
ATOM 1457 C C . VAL A 1 188 ? 2.418 -0.425 11.021 1.00 95.88 188 VAL A C 1
ATOM 1459 O O . VAL A 1 188 ? 3.302 0.027 11.737 1.00 95.88 188 VAL A O 1
ATOM 1462 N N . ASP A 1 189 ? 2.646 -1.413 10.158 1.00 94.31 189 ASP A N 1
ATOM 1463 C CA . ASP A 1 189 ? 3.952 -2.057 10.014 1.00 94.31 189 ASP A CA 1
ATOM 1464 C C . ASP A 1 189 ? 5.055 -1.042 9.693 1.00 94.31 189 ASP A C 1
ATOM 1466 O O . ASP A 1 189 ? 6.123 -1.061 10.297 1.00 94.31 189 ASP A O 1
ATOM 1470 N N . THR A 1 190 ? 4.812 -0.139 8.743 1.00 87.81 190 THR A N 1
ATOM 1471 C CA . THR A 1 190 ? 5.844 0.799 8.294 1.00 87.81 190 THR A CA 1
ATOM 1472 C C . THR A 1 190 ? 6.172 1.842 9.359 1.00 87.81 190 THR A C 1
ATOM 1474 O O . THR A 1 190 ? 7.351 2.134 9.555 1.00 87.81 190 THR A O 1
ATOM 1477 N N . GLU A 1 191 ? 5.172 2.351 10.080 1.00 85.94 191 GLU A N 1
ATOM 1478 C CA . GLU A 1 191 ? 5.394 3.279 11.193 1.00 85.94 191 GLU A CA 1
ATOM 1479 C C . GLU A 1 191 ? 6.141 2.605 12.352 1.00 85.94 191 GLU A C 1
ATOM 1481 O O . GLU A 1 191 ? 7.122 3.138 12.867 1.00 85.94 191 GLU A O 1
ATOM 1486 N N . GLN A 1 192 ? 5.732 1.393 12.729 1.00 85.50 192 GLN A N 1
ATOM 1487 C CA . GLN A 1 192 ? 6.294 0.705 13.894 1.00 85.50 192 GLN A CA 1
ATOM 1488 C C . GLN A 1 192 ? 7.647 0.039 13.590 1.00 85.50 192 GLN A C 1
ATOM 1490 O O . GLN A 1 192 ? 8.531 0.013 14.444 1.00 85.50 192 GLN A O 1
ATOM 1495 N N . GLY A 1 193 ? 7.862 -0.439 12.362 1.00 70.81 193 GLY A N 1
ATOM 1496 C CA . GLY A 1 193 ? 9.140 -1.004 11.919 1.00 70.81 193 GLY A CA 1
ATOM 1497 C C . GLY A 1 193 ? 10.234 0.056 11.744 1.00 70.81 193 GLY A C 1
ATOM 1498 O O . GLY A 1 193 ? 11.412 -0.224 11.972 1.00 70.81 193 GLY A O 1
ATOM 1499 N N . GLY A 1 194 ? 9.863 1.295 11.393 1.00 59.31 194 GLY A N 1
ATOM 1500 C CA . GLY A 1 194 ? 10.784 2.438 11.384 1.00 59.31 194 GLY A CA 1
ATOM 1501 C C . GLY A 1 194 ? 11.265 2.828 12.788 1.00 59.31 194 GLY A C 1
ATOM 1502 O O . GLY A 1 194 ? 12.413 3.244 12.965 1.00 59.31 194 GLY A O 1
ATOM 1503 N N . ASP A 1 195 ? 10.421 2.617 13.798 1.00 52.28 195 ASP A N 1
ATOM 1504 C CA . ASP A 1 195 ? 10.720 2.919 15.199 1.00 52.28 195 ASP A CA 1
ATOM 1505 C C . ASP A 1 195 ? 11.730 1.958 15.829 1.00 52.28 195 ASP A C 1
ATOM 1507 O O . ASP A 1 195 ? 12.522 2.367 16.683 1.00 52.28 195 ASP A O 1
ATOM 1511 N N . THR A 1 196 ? 11.762 0.702 15.380 1.00 46.44 196 THR A N 1
ATOM 1512 C CA . THR A 1 196 ? 12.716 -0.308 15.862 1.00 46.44 196 THR A CA 1
ATOM 1513 C C . THR A 1 196 ? 14.144 -0.033 15.375 1.00 46.44 196 THR A C 1
ATOM 1515 O O . THR A 1 196 ? 15.112 -0.299 16.086 1.00 46.44 196 THR A O 1
ATOM 1518 N N . VAL A 1 197 ? 14.290 0.557 14.185 1.00 41.47 197 VAL A N 1
ATOM 1519 C CA . VAL A 1 197 ? 15.590 0.824 13.544 1.00 41.47 197 VAL A CA 1
ATOM 1520 C C . VAL A 1 197 ? 16.252 2.113 14.029 1.00 41.47 197 VAL A C 1
ATOM 1522 O O . VAL A 1 197 ? 17.477 2.227 14.013 1.00 41.47 197 VAL A O 1
ATOM 1525 N N . ALA A 1 198 ? 15.479 3.064 14.555 1.00 39.78 198 ALA A N 1
ATOM 1526 C CA . ALA A 1 198 ? 16.007 4.296 15.145 1.00 39.78 198 ALA A CA 1
ATOM 1527 C C . ALA A 1 198 ? 16.629 4.112 16.556 1.00 39.78 198 ALA A C 1
ATOM 1529 O O . ALA A 1 198 ? 16.973 5.106 17.195 1.00 39.78 198 ALA A O 1
ATOM 1530 N N . TYR A 1 199 ? 16.813 2.863 17.015 1.00 32.81 199 TYR A N 1
ATOM 1531 C CA . TYR A 1 199 ? 17.266 2.434 18.348 1.00 32.81 199 TYR A CA 1
ATOM 1532 C C . TYR A 1 199 ? 16.343 2.868 19.505 1.00 32.81 199 TYR A C 1
ATOM 1534 O O . TYR A 1 199 ? 15.909 4.012 19.608 1.00 32.81 199 TYR A O 1
ATOM 1542 N N . GLY A 1 200 ? 16.082 1.945 20.4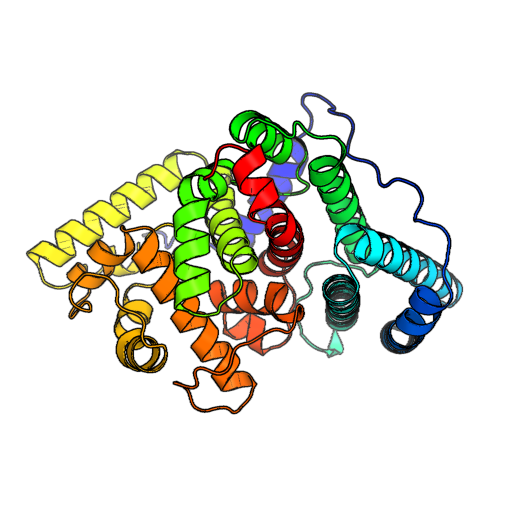38 1.00 37.19 200 GLY A N 1
ATOM 1543 C CA . GLY A 1 200 ? 15.093 2.042 21.526 1.00 37.19 200 GLY A CA 1
ATOM 1544 C C . GLY A 1 200 ? 15.156 3.259 22.467 1.00 37.19 200 GLY A C 1
ATOM 1545 O O . GLY A 1 200 ? 14.232 3.441 23.257 1.00 37.19 200 GLY A O 1
ATOM 1546 N N . LEU A 1 201 ? 16.160 4.139 22.367 1.00 33.41 201 LEU A N 1
ATOM 1547 C CA . LEU A 1 201 ? 16.119 5.466 22.996 1.00 33.41 201 LEU A CA 1
ATOM 1548 C C . LEU A 1 201 ? 15.165 6.429 22.272 1.00 33.41 201 LEU A C 1
ATOM 1550 O O . LEU A 1 201 ? 14.457 7.164 22.945 1.00 33.41 201 LEU A O 1
ATOM 1554 N N . SER A 1 202 ? 15.101 6.405 20.936 1.00 42.91 202 SER A N 1
ATOM 1555 C CA . SER A 1 202 ? 14.226 7.260 20.113 1.00 42.91 202 SER A CA 1
ATOM 1556 C C . SER A 1 202 ? 12.744 6.955 20.354 1.00 42.91 202 SER A C 1
ATOM 1558 O O . SER A 1 202 ? 11.974 7.854 20.681 1.00 42.91 202 SE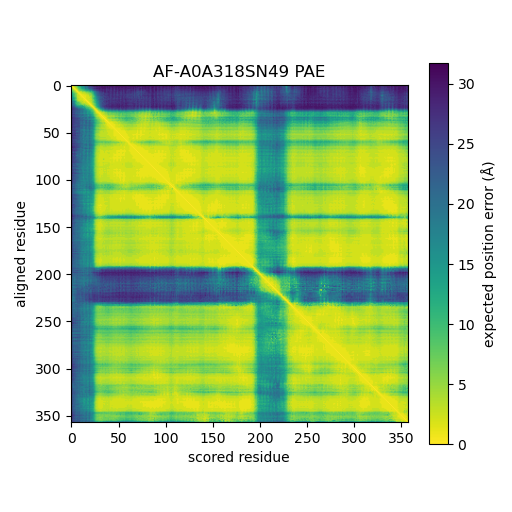R A O 1
ATOM 1560 N N . GLY A 1 203 ? 12.355 5.676 20.305 1.00 44.06 203 GLY A N 1
ATOM 1561 C CA . GLY A 1 203 ? 10.981 5.251 20.593 1.00 44.06 203 GLY A CA 1
ATOM 1562 C C . GLY A 1 203 ? 10.560 5.513 22.045 1.00 44.06 203 GLY A C 1
ATOM 1563 O O . GLY A 1 203 ? 9.419 5.896 22.295 1.00 44.06 203 GLY A O 1
ATOM 1564 N N . THR A 1 204 ? 11.483 5.383 23.007 1.00 48.78 204 THR A N 1
ATOM 1565 C CA . THR A 1 204 ? 11.222 5.699 24.424 1.00 48.78 204 THR A CA 1
ATOM 1566 C C . THR A 1 204 ? 11.139 7.207 24.663 1.00 48.78 204 THR A C 1
ATOM 1568 O O . THR A 1 204 ? 10.222 7.658 25.342 1.00 48.78 204 THR A O 1
ATOM 1571 N N . LEU A 1 205 ? 12.034 8.003 24.065 1.00 47.03 205 LEU A N 1
ATOM 1572 C CA . LEU A 1 205 ? 11.989 9.468 24.097 1.00 47.03 205 LEU A CA 1
ATOM 1573 C C . LEU A 1 205 ? 10.735 10.005 23.414 1.00 47.03 205 LEU A C 1
ATOM 1575 O O . LEU A 1 205 ? 10.166 10.972 23.903 1.00 47.03 205 LEU A O 1
ATOM 1579 N N . ARG A 1 206 ? 10.267 9.366 22.338 1.00 53.25 206 ARG A N 1
ATOM 1580 C CA . ARG A 1 206 ? 9.027 9.738 21.656 1.00 53.25 206 ARG A CA 1
ATOM 1581 C C . ARG A 1 206 ? 7.800 9.374 22.476 1.00 53.25 206 ARG A C 1
ATOM 1583 O O . ARG A 1 206 ? 6.999 10.252 22.736 1.00 53.25 206 ARG A O 1
ATOM 1590 N N . LYS A 1 207 ? 7.695 8.148 23.002 1.00 53.31 207 LYS A N 1
ATOM 1591 C CA . LYS A 1 207 ? 6.614 7.784 23.942 1.00 53.31 207 LYS A CA 1
ATOM 1592 C C . LYS A 1 207 ? 6.615 8.685 25.182 1.00 53.31 207 LYS A C 1
ATOM 1594 O O . LYS A 1 207 ? 5.549 9.053 25.676 1.00 53.31 207 LYS A O 1
ATOM 1599 N N . ALA A 1 208 ? 7.791 9.078 25.674 1.00 53.94 208 ALA A N 1
ATOM 1600 C CA . ALA A 1 208 ? 7.926 10.055 26.749 1.00 53.94 208 ALA A CA 1
ATOM 1601 C C . ALA A 1 208 ? 7.476 11.455 26.303 1.00 53.94 208 ALA A C 1
ATOM 1603 O O . ALA A 1 208 ? 6.731 12.094 27.037 1.00 53.94 208 ALA A O 1
ATOM 1604 N N . ALA A 1 209 ? 7.849 11.909 25.104 1.00 51.62 209 ALA A N 1
ATOM 1605 C CA . ALA A 1 209 ? 7.414 13.184 24.537 1.00 51.62 209 ALA A CA 1
ATOM 1606 C C . ALA A 1 209 ? 5.898 13.215 24.296 1.00 51.62 209 ALA A C 1
ATOM 1608 O O . ALA A 1 209 ? 5.262 14.192 24.669 1.00 51.62 209 ALA A O 1
ATOM 1609 N N . ASP A 1 210 ? 5.303 12.135 23.788 1.00 51.38 210 ASP A N 1
ATOM 1610 C CA . ASP A 1 210 ? 3.857 11.961 23.622 1.00 51.38 210 ASP A CA 1
ATOM 1611 C C . ASP A 1 210 ? 3.151 12.013 24.981 1.00 51.38 210 ASP A C 1
ATOM 1613 O O . ASP A 1 210 ? 2.129 12.680 25.134 1.00 51.38 210 ASP A O 1
ATOM 1617 N N . THR A 1 211 ? 3.721 11.356 25.998 1.00 57.47 211 THR A N 1
ATOM 1618 C CA . THR A 1 211 ? 3.193 11.359 27.371 1.00 57.47 211 THR A CA 1
ATOM 1619 C C . THR A 1 211 ? 3.294 12.743 28.014 1.00 57.47 211 THR A C 1
ATOM 1621 O O . THR A 1 211 ? 2.364 13.177 28.694 1.00 57.47 211 THR A O 1
ATOM 1624 N N . ILE A 1 212 ? 4.404 13.454 27.799 1.00 55.28 212 ILE A N 1
ATOM 1625 C CA . ILE A 1 212 ? 4.622 14.818 28.292 1.00 55.28 212 ILE A CA 1
ATOM 1626 C C . ILE A 1 212 ? 3.679 15.783 27.573 1.00 55.28 212 ILE A C 1
ATOM 1628 O O . ILE A 1 212 ? 2.994 16.548 28.239 1.00 55.28 212 ILE A O 1
ATOM 1632 N N . ALA A 1 213 ? 3.573 15.712 26.246 1.00 52.34 213 ALA A N 1
ATOM 1633 C CA . ALA A 1 213 ? 2.681 16.551 25.455 1.00 52.34 213 ALA A CA 1
ATOM 1634 C C . ALA A 1 213 ? 1.209 16.303 25.815 1.00 52.34 213 ALA A C 1
ATOM 1636 O O . ALA A 1 213 ? 0.452 17.258 25.985 1.00 52.34 213 ALA A O 1
ATOM 1637 N N . LEU A 1 214 ? 0.812 15.042 26.030 1.00 51.75 214 LE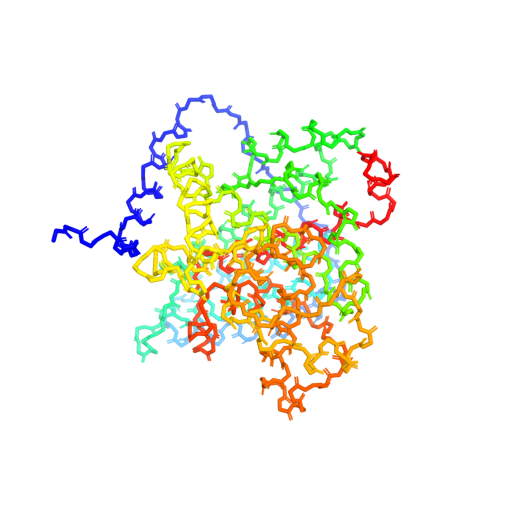U A N 1
ATOM 1638 C CA . LEU A 1 214 ? -0.517 14.694 26.532 1.00 51.75 214 LEU A CA 1
ATOM 1639 C C . LEU A 1 214 ? -0.770 15.317 27.912 1.00 51.75 214 LEU A C 1
ATOM 1641 O O . LEU A 1 214 ? -1.766 16.018 28.075 1.00 51.75 214 LEU A O 1
ATOM 1645 N N . ARG A 1 215 ? 0.137 15.145 28.884 1.00 56.50 215 ARG A N 1
ATOM 1646 C CA . ARG A 1 215 ? -0.011 15.743 30.226 1.00 56.50 215 ARG A CA 1
ATOM 1647 C C . ARG A 1 215 ? -0.063 17.270 30.179 1.00 56.50 215 ARG A C 1
ATOM 1649 O O . ARG A 1 215 ? -0.911 17.864 30.834 1.00 56.50 215 ARG A O 1
ATOM 1656 N N . THR A 1 216 ? 0.785 17.907 29.377 1.00 48.91 216 THR A N 1
ATOM 1657 C CA . THR A 1 216 ? 0.776 19.363 29.181 1.00 48.91 216 THR A CA 1
ATOM 1658 C C . THR A 1 216 ? -0.547 19.828 28.571 1.00 48.91 216 THR A C 1
ATOM 1660 O O . THR A 1 216 ? -1.144 20.770 29.082 1.00 48.91 216 THR A O 1
ATOM 1663 N N . SER A 1 217 ? -1.063 19.137 27.545 1.00 46.66 217 SER A N 1
ATOM 1664 C CA . SER A 1 217 ? -2.358 19.472 26.931 1.00 46.66 217 SER A CA 1
ATOM 1665 C C . SER A 1 217 ? -3.537 19.306 27.895 1.00 46.66 217 SER A C 1
ATOM 1667 O O . SER A 1 217 ? -4.442 20.133 27.893 1.00 46.66 217 SER A O 1
ATOM 1669 N N . GLN A 1 218 ? -3.504 18.295 28.770 1.00 50.25 218 GLN A N 1
ATOM 1670 C CA . GLN A 1 218 ? -4.523 18.083 29.801 1.00 50.25 218 GLN A CA 1
ATOM 1671 C C . GLN A 1 218 ? -4.517 19.185 30.870 1.00 50.25 218 GLN A C 1
ATOM 1673 O O . GLN A 1 218 ? -5.568 19.501 31.417 1.00 50.25 218 GLN A O 1
ATOM 1678 N N . ILE A 1 219 ? -3.349 19.765 31.169 1.00 50.56 219 ILE A N 1
ATOM 1679 C CA . ILE A 1 219 ? -3.196 20.806 32.198 1.00 50.56 219 ILE A CA 1
ATOM 1680 C C . ILE A 1 219 ? -3.473 22.208 31.632 1.00 50.56 219 ILE A C 1
ATOM 1682 O O . ILE A 1 219 ? -4.086 23.028 32.310 1.00 50.56 219 ILE A O 1
ATOM 1686 N N . TYR A 1 220 ? -3.033 22.493 30.403 1.00 40.59 220 TYR A N 1
ATOM 1687 C CA . TYR A 1 220 ? -3.011 23.851 29.843 1.00 40.59 220 TYR A CA 1
ATOM 1688 C C . TYR A 1 220 ? -3.907 24.046 28.609 1.00 40.59 220 TYR A C 1
ATOM 1690 O O . TYR A 1 220 ? -3.917 25.128 28.027 1.00 40.59 220 TYR A O 1
ATOM 1698 N N . GLY A 1 221 ? -4.643 23.020 28.170 1.00 39.78 221 GLY A N 1
ATOM 1699 C CA . GLY A 1 221 ? -5.539 23.073 27.004 1.00 39.78 221 GLY A CA 1
ATOM 1700 C C . GLY A 1 221 ? -4.834 23.066 25.639 1.00 39.78 221 GLY A C 1
ATOM 1701 O O . GLY A 1 221 ? -5.480 22.847 24.619 1.00 39.78 221 GLY A O 1
ATOM 1702 N N . SER A 1 222 ? -3.512 23.257 25.609 1.00 46.22 222 SER A N 1
ATOM 1703 C CA . SER A 1 222 ? -2.643 23.051 24.446 1.00 46.22 222 SER A CA 1
ATOM 1704 C C . SER A 1 222 ? -1.264 22.594 24.916 1.00 46.22 222 SER A C 1
ATOM 1706 O O . SER A 1 222 ? -0.831 22.936 26.019 1.00 46.22 222 SER A O 1
ATOM 1708 N N . SER A 1 223 ? -0.564 21.804 24.107 1.00 44.72 223 SER A N 1
ATOM 1709 C CA . SER A 1 223 ? 0.768 21.300 24.475 1.00 44.72 223 SER A CA 1
ATOM 1710 C C . SER A 1 223 ? 1.923 22.263 24.125 1.00 44.72 223 SER A C 1
ATOM 1712 O O . SER A 1 223 ? 3.083 21.985 24.450 1.00 44.72 223 SER A O 1
ATOM 1714 N N . GLY A 1 224 ? 1.640 23.417 23.507 1.00 53.78 224 GLY A N 1
ATOM 1715 C CA . GLY A 1 224 ? 2.642 24.433 23.152 1.00 53.78 224 GLY A CA 1
ATOM 1716 C C . GLY A 1 224 ? 3.825 23.853 22.360 1.00 53.78 224 GLY A C 1
ATOM 1717 O O . GLY A 1 224 ? 3.642 23.011 21.485 1.00 53.78 224 GLY A O 1
ATOM 1718 N N . VAL A 1 225 ? 5.057 24.241 22.714 1.00 41.69 225 VAL A N 1
ATOM 1719 C CA . VAL A 1 225 ? 6.307 23.756 22.080 1.00 41.69 225 VAL A CA 1
ATOM 1720 C C . VAL A 1 225 ? 6.460 22.226 22.159 1.00 41.69 225 VAL A C 1
ATOM 1722 O O . VAL A 1 225 ? 7.056 21.621 21.276 1.00 41.69 225 VAL A O 1
ATOM 1725 N N . SER A 1 226 ? 5.881 21.554 23.165 1.00 45.22 226 SER A N 1
ATOM 1726 C CA . SER A 1 226 ? 5.903 20.080 23.236 1.00 45.22 226 SER A CA 1
ATOM 1727 C C . SER A 1 226 ? 4.953 19.405 22.231 1.00 45.22 226 SER A C 1
ATOM 1729 O O . SER A 1 226 ? 5.200 18.272 21.821 1.00 45.22 226 SER A O 1
ATOM 1731 N N . GLY A 1 227 ? 3.930 20.121 21.756 1.00 38.84 227 GLY A N 1
ATOM 1732 C CA . GLY A 1 227 ? 3.034 19.688 20.680 1.00 38.84 227 GLY A CA 1
ATOM 1733 C C . GLY A 1 227 ? 3.621 19.768 19.288 1.00 38.84 227 GLY A C 1
ATOM 1734 O O . GLY A 1 227 ? 3.243 18.990 18.416 1.00 38.84 227 GLY A O 1
ATOM 1735 N N . GLU A 1 228 ? 4.580 20.670 19.094 1.00 43.62 228 GLU A N 1
ATOM 1736 C CA . GLU A 1 228 ? 5.380 20.749 17.872 1.00 43.62 228 GLU A CA 1
ATOM 1737 C C . GLU A 1 228 ? 6.366 19.574 17.763 1.00 43.62 228 GLU A C 1
ATOM 1739 O O . GLU A 1 228 ? 6.728 19.180 16.657 1.00 43.62 228 GLU A O 1
ATOM 1744 N N . VAL A 1 229 ? 6.752 18.971 18.897 1.00 40.41 229 VAL A N 1
ATOM 1745 C CA . VAL A 1 229 ? 7.697 17.839 18.977 1.00 40.41 229 VAL A CA 1
ATOM 1746 C C . VAL A 1 229 ? 7.001 16.474 18.824 1.00 40.41 229 VAL A C 1
ATOM 1748 O O . VAL A 1 229 ? 7.637 15.504 18.418 1.00 40.41 229 VAL A O 1
ATOM 1751 N N . SER A 1 230 ? 5.695 16.391 19.095 1.00 53.72 230 SER A N 1
ATOM 1752 C CA . SER A 1 230 ? 4.870 15.176 18.983 1.00 53.72 230 SER A CA 1
ATOM 1753 C C . SER A 1 230 ? 3.541 15.521 18.305 1.00 53.72 230 SER A C 1
ATOM 1755 O O . SER A 1 230 ? 2.525 15.757 18.959 1.00 53.72 230 SER A O 1
ATOM 1757 N N . GLN A 1 231 ? 3.545 15.637 16.977 1.00 61.28 231 GLN A N 1
ATOM 1758 C CA . GLN A 1 231 ? 2.316 15.903 16.215 1.00 61.28 231 GLN A CA 1
ATOM 1759 C C . GLN A 1 231 ? 1.529 14.624 15.918 1.00 61.28 231 GLN A C 1
ATOM 1761 O O . GLN A 1 231 ? 0.311 14.680 15.757 1.00 61.28 231 GLN A O 1
ATOM 1766 N N . THR A 1 232 ? 2.212 13.482 15.878 1.00 64.44 232 THR A N 1
ATOM 1767 C CA . THR A 1 232 ? 1.678 12.180 15.487 1.00 64.44 232 THR A CA 1
ATOM 1768 C C . THR A 1 232 ? 1.570 11.244 16.686 1.00 64.44 232 THR A C 1
ATOM 1770 O O . THR A 1 232 ? 2.458 11.215 17.530 1.00 64.44 232 THR A O 1
ATOM 1773 N N . VAL A 1 233 ? 0.468 10.495 16.786 1.00 72.12 233 VAL A N 1
ATOM 1774 C CA . VAL A 1 233 ? 0.164 9.650 17.953 1.00 72.12 233 VAL A CA 1
ATOM 1775 C C . VAL A 1 233 ? -0.333 8.269 17.519 1.00 72.12 233 VAL A C 1
ATOM 1777 O O . VAL A 1 233 ? -1.075 8.129 16.541 1.00 72.12 233 VAL A O 1
ATOM 1780 N N . GLY A 1 234 ? 0.024 7.245 18.297 1.00 77.75 234 GLY A N 1
ATOM 1781 C CA . GLY A 1 234 ? -0.554 5.901 18.216 1.00 77.75 234 GLY A CA 1
ATOM 1782 C C . GLY A 1 234 ? -0.012 5.027 17.080 1.00 77.75 234 GLY A C 1
ATOM 1783 O O . GLY A 1 234 ? 1.039 5.303 16.506 1.00 77.75 234 GLY A O 1
ATOM 1784 N N . LEU A 1 235 ? -0.732 3.939 16.784 1.00 83.88 235 LEU A N 1
ATOM 1785 C CA . LEU A 1 235 ? -0.279 2.852 15.900 1.00 83.88 235 LEU A CA 1
ATOM 1786 C C . LEU A 1 235 ? 0.129 3.322 14.503 1.00 83.88 235 LEU A C 1
ATOM 1788 O O . LEU A 1 235 ? 1.123 2.847 13.960 1.00 83.88 235 LEU A O 1
ATOM 1792 N N . THR A 1 236 ? -0.636 4.244 13.928 1.00 84.50 236 THR A N 1
ATOM 1793 C CA . THR A 1 236 ? -0.403 4.775 12.585 1.00 84.50 236 THR A CA 1
ATOM 1794 C C . THR A 1 236 ? 0.327 6.112 12.599 1.00 84.50 236 THR A C 1
ATOM 1796 O O . THR A 1 236 ? 0.441 6.711 11.542 1.00 84.50 236 THR A O 1
ATOM 1799 N N . GLN A 1 237 ? 0.784 6.631 13.746 1.00 83.88 237 GLN A N 1
ATOM 1800 C CA . GLN A 1 237 ? 1.365 7.982 13.806 1.00 83.88 237 GLN A CA 1
ATOM 1801 C C . GLN A 1 237 ? 0.415 9.042 13.192 1.00 83.88 237 GLN A C 1
ATOM 1803 O O . GLN A 1 237 ? 0.807 9.900 12.405 1.00 83.88 237 GLN A O 1
ATOM 1808 N N . MET A 1 238 ? -0.874 8.983 13.531 1.00 86.12 238 MET A N 1
ATOM 1809 C CA . MET A 1 238 ? -1.884 9.925 13.033 1.00 86.12 238 MET A CA 1
ATOM 1810 C C . MET A 1 238 ? -1.735 11.300 13.696 1.00 86.12 238 MET A C 1
ATOM 1812 O O . MET A 1 238 ? -1.550 11.381 14.910 1.00 86.12 238 MET A O 1
ATOM 1816 N N . SER A 1 239 ? -1.864 12.380 12.918 1.00 85.81 239 SER A N 1
ATOM 1817 C CA . SER A 1 239 ? -1.858 13.749 13.451 1.00 85.81 239 SER A CA 1
ATOM 1818 C C . SER A 1 239 ? -3.112 14.030 14.284 1.00 85.81 239 SER A C 1
ATOM 1820 O O . SER A 1 239 ? -4.232 13.744 13.848 1.00 85.81 239 SER A O 1
ATOM 1822 N N . TRP A 1 240 ? -2.944 14.629 15.467 1.00 84.88 240 TRP A N 1
ATOM 1823 C CA . TRP A 1 240 ? -4.083 15.045 16.294 1.00 84.88 240 TRP A CA 1
ATOM 1824 C C . TRP A 1 240 ? -4.882 16.185 15.646 1.00 84.88 240 TRP A C 1
ATOM 1826 O O . TRP A 1 240 ? -6.106 16.203 15.762 1.00 84.88 240 TRP A O 1
ATOM 1836 N N . GLN A 1 241 ? -4.220 17.100 14.926 1.00 88.94 241 GLN A N 1
ATOM 1837 C CA . GLN A 1 241 ? -4.882 18.173 14.180 1.00 88.94 241 GLN A CA 1
ATOM 1838 C C . GLN A 1 241 ? -5.771 17.585 13.091 1.00 88.94 241 GLN A C 1
ATOM 1840 O O . GLN A 1 241 ? -6.948 17.932 12.991 1.00 88.94 241 GLN A O 1
ATOM 1845 N N . ASP A 1 242 ? -5.222 16.648 12.313 1.00 88.06 242 ASP A N 1
ATOM 1846 C CA . ASP A 1 242 ? -5.996 15.977 11.279 1.00 88.06 242 ASP A CA 1
ATOM 1847 C C . ASP A 1 242 ? -7.149 15.194 11.912 1.00 88.06 242 ASP A C 1
ATOM 1849 O O . ASP A 1 242 ? -8.259 15.246 11.391 1.00 88.06 242 ASP A O 1
ATOM 1853 N N . ALA A 1 243 ? -6.941 14.526 13.052 1.00 90.94 243 ALA A N 1
ATOM 1854 C CA . ALA A 1 243 ? -7.987 13.773 13.743 1.00 90.94 243 ALA A CA 1
ATOM 1855 C C . ALA A 1 243 ? -9.224 14.623 14.084 1.00 90.94 243 ALA A C 1
ATOM 1857 O O . ALA A 1 243 ? -10.339 14.138 13.897 1.00 90.94 243 ALA A O 1
ATOM 1858 N N . LEU A 1 244 ? -9.049 15.883 14.500 1.00 93.12 244 LEU A N 1
ATOM 1859 C CA . LEU A 1 244 ? -10.157 16.801 14.803 1.00 93.12 244 LEU A CA 1
ATOM 1860 C C . LEU A 1 244 ? -11.012 17.140 13.568 1.00 93.12 244 LEU A C 1
ATOM 1862 O O . LEU A 1 244 ? -12.196 17.432 13.694 1.00 93.12 244 LEU A O 1
ATOM 1866 N N . GLY A 1 245 ? -10.450 17.051 12.361 1.00 92.75 245 GLY A N 1
ATOM 1867 C CA . GLY A 1 245 ? -11.154 17.351 11.110 1.00 92.75 245 GLY A CA 1
ATOM 1868 C C . GLY A 1 245 ? -11.982 16.199 10.525 1.00 92.75 245 GLY A C 1
ATOM 1869 O O . GLY A 1 245 ? -12.502 16.331 9.417 1.00 92.75 245 GLY A O 1
ATOM 1870 N N . GLN A 1 246 ? -12.075 15.046 11.200 1.00 95.44 246 GLN A N 1
ATOM 1871 C CA . GLN A 1 246 ? -12.630 13.823 10.595 1.00 95.44 246 GLN A CA 1
ATOM 1872 C C . GLN A 1 246 ? -14.118 13.562 10.889 1.00 95.44 246 GLN A C 1
ATOM 1874 O O . GLN A 1 246 ? -14.684 12.638 10.298 1.00 95.44 246 GLN A O 1
ATOM 1879 N N . GLU A 1 247 ? -14.760 14.341 11.766 1.00 95.19 247 GLU A N 1
ATOM 1880 C CA . GLU A 1 247 ? -16.109 14.057 12.291 1.00 95.19 247 GLU A CA 1
ATOM 1881 C C . GLU A 1 247 ? -17.161 13.897 11.191 1.00 95.19 247 GLU A C 1
ATOM 1883 O O . GLU A 1 247 ? -17.833 12.868 11.110 1.00 95.19 247 GLU A O 1
ATOM 1888 N N . ALA A 1 248 ? -17.260 14.887 10.298 1.00 95.38 248 ALA A N 1
ATOM 1889 C CA . ALA A 1 248 ? -18.264 14.903 9.238 1.00 95.38 248 ALA A CA 1
ATOM 1890 C C . ALA A 1 248 ? -18.171 13.667 8.331 1.00 95.38 248 ALA A C 1
ATOM 1892 O O . ALA A 1 248 ? -19.191 13.115 7.915 1.00 95.38 248 ALA A O 1
ATOM 1893 N N . ARG A 1 249 ? -16.950 13.189 8.062 1.00 95.69 249 ARG A N 1
ATOM 1894 C CA . ARG A 1 249 ? -16.742 12.003 7.232 1.00 95.69 249 ARG A CA 1
ATOM 1895 C C . ARG A 1 249 ? -17.042 10.715 7.981 1.00 95.69 249 ARG A C 1
ATOM 1897 O O . ARG A 1 249 ? -17.651 9.827 7.399 1.00 95.69 249 ARG A O 1
ATOM 1904 N N . LEU A 1 250 ? -16.671 10.606 9.258 1.00 96.31 250 LEU A N 1
ATOM 1905 C CA . LEU A 1 250 ? -17.053 9.445 10.067 1.00 96.31 250 LEU A CA 1
ATOM 1906 C C . LEU A 1 250 ? -18.574 9.322 10.188 1.00 96.31 250 LEU A C 1
ATOM 1908 O O . LEU A 1 250 ? -19.104 8.225 10.024 1.00 96.31 250 LEU A O 1
ATOM 1912 N N . SER A 1 251 ? -19.267 10.447 10.379 1.00 95.44 251 SER A N 1
ATOM 1913 C CA . SER A 1 251 ? -20.730 10.505 10.378 1.00 95.44 251 SER A CA 1
ATOM 1914 C C . SER A 1 251 ? -21.315 10.031 9.042 1.00 95.44 251 SER A C 1
ATOM 1916 O O . SER A 1 251 ? -22.170 9.149 9.021 1.00 95.44 251 SER A O 1
ATOM 1918 N N . ALA A 1 252 ? -20.781 10.512 7.912 1.00 95.75 252 ALA A N 1
ATOM 1919 C CA . ALA A 1 252 ? -21.212 10.074 6.581 1.00 95.75 252 ALA A CA 1
ATOM 1920 C C . ALA A 1 252 ? -20.920 8.589 6.286 1.00 95.75 252 ALA A C 1
ATOM 1922 O O . ALA A 1 252 ? -21.655 7.949 5.534 1.00 95.75 252 ALA A O 1
ATOM 1923 N N . LEU A 1 253 ? -19.871 8.023 6.889 1.00 95.25 253 LEU A N 1
ATOM 1924 C CA . LEU A 1 253 ? -19.562 6.592 6.827 1.00 95.25 253 LEU A CA 1
ATOM 1925 C C . LEU A 1 253 ? -20.424 5.753 7.790 1.00 95.25 253 LEU A C 1
ATOM 1927 O O . LEU A 1 253 ? -20.366 4.528 7.726 1.00 95.25 253 LEU A O 1
ATOM 1931 N N . GLY A 1 254 ? -21.205 6.379 8.678 1.00 95.25 254 GLY A N 1
ATOM 1932 C CA . GLY A 1 254 ? -21.967 5.688 9.721 1.00 95.25 254 GLY A CA 1
ATOM 1933 C C . GLY A 1 254 ? -21.085 5.060 10.805 1.00 95.25 254 GLY A C 1
ATOM 1934 O O . GLY A 1 254 ? -21.483 4.088 11.444 1.00 95.25 254 GLY A O 1
ATOM 1935 N N . VAL A 1 255 ? -19.868 5.578 11.004 1.00 96.06 255 VAL A N 1
ATOM 1936 C CA . VAL A 1 255 ? -18.873 4.999 11.913 1.00 96.06 255 VAL A CA 1
ATOM 1937 C C . VAL A 1 255 ? -18.858 5.735 13.242 1.00 96.06 255 VAL A C 1
ATOM 1939 O O . VAL A 1 255 ? -18.615 6.937 13.308 1.00 96.06 255 VAL A O 1
ATOM 1942 N N . THR A 1 256 ? -19.020 4.983 14.330 1.00 92.00 256 THR A N 1
ATOM 1943 C CA . THR A 1 256 ? -18.878 5.501 15.694 1.00 92.00 256 THR A CA 1
ATOM 1944 C C . THR A 1 256 ? -17.545 5.086 16.309 1.00 92.00 256 THR A C 1
ATOM 1946 O O . THR A 1 256 ? -17.118 3.936 16.169 1.00 92.00 256 THR A O 1
ATOM 1949 N N . LEU A 1 257 ? -16.941 5.985 17.084 1.00 91.56 257 LEU A N 1
ATOM 1950 C CA . LEU A 1 257 ? -15.715 5.724 17.847 1.00 91.56 257 LEU A CA 1
ATOM 1951 C C . LEU A 1 257 ? -15.965 4.953 19.160 1.00 91.56 257 LEU A C 1
ATOM 1953 O O . LEU A 1 257 ? -15.015 4.525 19.813 1.00 91.56 257 LEU A O 1
ATOM 1957 N N . GLY A 1 258 ? -17.232 4.780 19.561 1.00 85.94 258 GLY A N 1
ATOM 1958 C CA . GLY A 1 258 ? -17.620 4.205 20.860 1.00 85.94 258 GLY A CA 1
ATOM 1959 C C . GLY A 1 258 ? -17.409 5.151 22.050 1.00 85.94 258 GLY A C 1
ATOM 1960 O O . GLY A 1 258 ? -17.615 4.759 23.194 1.00 85.94 258 GLY A O 1
ATOM 1961 N N . VAL A 1 259 ? -16.994 6.387 21.775 1.00 88.56 259 VAL A N 1
ATOM 1962 C CA . VAL A 1 259 ? -16.838 7.512 22.701 1.00 88.56 259 VAL A CA 1
ATOM 1963 C C . VAL A 1 259 ? -17.170 8.812 21.959 1.00 88.56 259 VAL A C 1
ATOM 1965 O O . VAL A 1 259 ? -17.206 8.788 20.723 1.00 88.56 259 VAL A O 1
ATOM 1968 N N . PRO A 1 260 ? -17.413 9.929 22.671 1.00 91.50 260 PRO A N 1
ATOM 1969 C CA . PRO A 1 260 ? -17.590 11.233 22.038 1.00 91.50 260 PRO A CA 1
ATOM 1970 C C . PRO A 1 260 ? -16.427 11.597 21.106 1.00 91.50 260 PRO A C 1
ATOM 1972 O O . PRO A 1 260 ? -15.278 11.224 21.357 1.00 91.50 260 PRO A O 1
ATOM 1975 N N . PHE A 1 261 ? -16.735 12.321 20.027 1.00 94.75 261 PHE A N 1
ATOM 1976 C CA . PHE A 1 261 ? -15.722 12.840 19.109 1.00 94.75 261 PHE A CA 1
ATOM 1977 C C . PHE A 1 261 ? -14.849 13.887 19.832 1.00 94.75 261 PHE A C 1
ATOM 1979 O O . PHE A 1 261 ? -15.397 14.685 20.601 1.00 94.75 261 PHE A O 1
ATOM 1986 N N . PRO A 1 262 ? -13.514 13.886 19.639 1.00 93.12 262 PRO A N 1
ATOM 1987 C CA . PRO A 1 262 ? -12.617 14.771 20.375 1.00 93.12 262 PRO A CA 1
ATOM 1988 C C . PRO A 1 262 ? -12.896 16.237 20.038 1.00 93.12 262 PRO A C 1
ATOM 1990 O O . PRO A 1 262 ? -13.045 16.582 18.870 1.00 93.12 262 PRO A O 1
ATOM 1993 N N . GLN A 1 263 ? -12.949 17.098 21.056 1.00 92.00 263 GLN A N 1
ATOM 1994 C CA . GLN A 1 263 ? -13.267 18.523 20.878 1.00 92.00 263 GLN A CA 1
ATOM 1995 C C . GLN A 1 263 ? -12.016 19.409 20.877 1.00 92.00 263 GLN A C 1
ATOM 1997 O O . GLN A 1 263 ? -12.051 20.556 20.438 1.00 92.00 263 GLN A O 1
ATOM 2002 N N . ASN A 1 264 ? -10.903 18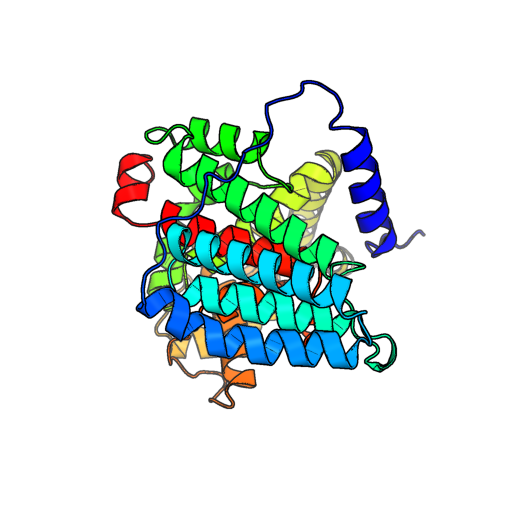.890 21.389 1.00 88.44 264 ASN A N 1
ATOM 2003 C CA . ASN A 1 264 ? -9.642 19.606 21.531 1.00 88.44 264 ASN A CA 1
ATOM 2004 C C . ASN A 1 264 ? -8.448 18.650 21.376 1.00 88.44 264 ASN A C 1
ATOM 2006 O O . ASN A 1 264 ? -8.601 17.435 21.226 1.00 88.44 264 ASN A O 1
ATOM 2010 N N . GLU A 1 265 ? -7.240 19.211 21.420 1.00 86.25 265 GLU A N 1
ATOM 2011 C CA . GLU A 1 265 ? -5.989 18.460 21.295 1.00 86.25 265 GLU A CA 1
ATOM 2012 C C . GLU A 1 265 ? -5.862 17.329 22.329 1.00 86.25 265 GLU A C 1
ATOM 2014 O O . GLU A 1 265 ? -5.480 16.214 21.968 1.00 86.25 265 GLU A O 1
ATOM 2019 N N . ALA A 1 266 ? -6.170 17.592 23.602 1.00 86.31 266 ALA A N 1
ATOM 2020 C CA . ALA A 1 266 ? -6.003 16.612 24.673 1.00 86.31 266 ALA A CA 1
ATOM 2021 C C . ALA A 1 266 ? -6.914 15.394 24.462 1.00 86.31 266 ALA A C 1
ATOM 2023 O O . ALA A 1 266 ? -6.459 14.248 24.566 1.00 86.31 266 ALA A O 1
ATOM 2024 N N . ASP A 1 267 ? -8.172 15.640 24.086 1.00 90.81 267 ASP A N 1
ATOM 2025 C CA . ASP A 1 267 ? -9.131 14.593 23.737 1.00 90.81 267 ASP A CA 1
ATOM 2026 C C . ASP A 1 267 ? -8.646 13.789 22.528 1.00 90.81 267 ASP A C 1
ATOM 2028 O O . ASP A 1 267 ? -8.666 12.557 22.552 1.00 90.81 267 ASP A O 1
ATOM 2032 N N . ALA A 1 268 ? -8.166 14.472 21.481 1.00 90.81 268 ALA A N 1
ATOM 2033 C CA . ALA A 1 268 ? -7.677 13.831 20.265 1.00 90.81 268 ALA A CA 1
ATOM 2034 C C . ALA A 1 268 ? -6.466 12.935 20.555 1.00 90.81 268 ALA A C 1
ATOM 2036 O O . ALA A 1 268 ? -6.460 11.769 20.165 1.00 90.81 268 ALA A O 1
ATOM 2037 N N . ARG A 1 269 ? -5.471 13.428 21.300 1.00 87.38 269 ARG A N 1
ATOM 2038 C CA . ARG A 1 269 ? -4.296 12.638 21.701 1.00 87.38 269 ARG A CA 1
ATOM 2039 C C . ARG A 1 269 ? -4.691 11.424 22.537 1.00 87.38 269 ARG A C 1
ATOM 2041 O O . ARG A 1 269 ? -4.234 10.319 22.256 1.00 87.38 269 ARG A O 1
ATOM 2048 N N . SER A 1 270 ? -5.560 11.605 23.534 1.00 87.62 270 SER A N 1
ATOM 2049 C CA . SER A 1 270 ? -6.044 10.501 24.372 1.00 87.62 270 SER A CA 1
ATOM 2050 C C . SER A 1 270 ? -6.784 9.446 23.547 1.00 87.62 270 SER A C 1
ATOM 2052 O O . SER A 1 270 ? -6.555 8.244 23.703 1.00 87.62 270 SER A O 1
ATOM 2054 N N . LEU A 1 271 ? -7.634 9.888 22.621 1.00 91.19 271 LEU A N 1
ATOM 2055 C CA . LEU A 1 271 ? -8.375 9.009 21.733 1.00 91.19 271 LEU A CA 1
ATOM 2056 C C . LEU A 1 271 ? -7.452 8.240 20.780 1.00 91.19 271 LEU A C 1
ATOM 2058 O O . LEU A 1 271 ? -7.642 7.039 20.592 1.00 91.19 271 LEU A O 1
ATOM 2062 N N . LEU A 1 272 ? -6.441 8.900 20.209 1.00 91.44 272 LEU A N 1
ATOM 2063 C CA . LEU A 1 272 ? -5.482 8.295 19.280 1.00 91.44 272 LEU A CA 1
ATOM 2064 C C . LEU A 1 272 ? -4.590 7.227 19.931 1.00 91.44 272 LEU A C 1
ATOM 2066 O O . LEU A 1 272 ? -4.002 6.428 19.205 1.00 91.44 272 LEU A O 1
ATOM 2070 N N . MET A 1 273 ? -4.534 7.142 21.263 1.00 88.44 273 MET A N 1
ATOM 2071 C CA . MET A 1 273 ? -3.899 6.018 21.965 1.00 88.44 273 MET A CA 1
ATOM 2072 C C . MET A 1 273 ? -4.728 4.727 21.912 1.00 88.44 273 MET A C 1
ATOM 2074 O O . MET A 1 273 ? -4.211 3.651 22.208 1.00 88.44 273 MET A O 1
ATOM 2078 N N . ARG A 1 274 ? -6.013 4.798 21.539 1.00 92.00 274 ARG A N 1
ATOM 2079 C CA . ARG A 1 274 ? -6.880 3.622 21.396 1.00 92.00 274 ARG A CA 1
ATOM 2080 C C . ARG A 1 274 ? -6.728 3.035 19.985 1.00 92.00 274 ARG A C 1
ATOM 2082 O O . ARG A 1 274 ? -7.078 3.731 19.028 1.00 92.00 274 ARG A O 1
ATOM 2089 N N . PRO A 1 275 ? -6.319 1.757 19.827 1.00 93.56 275 PRO A N 1
ATOM 2090 C CA . PRO A 1 275 ? -6.062 1.142 18.520 1.00 93.56 275 PRO A CA 1
ATOM 2091 C C . PRO A 1 275 ? -7.170 1.354 17.487 1.00 93.56 275 PRO A C 1
ATOM 2093 O O . PRO A 1 275 ? -6.924 1.859 16.396 1.00 93.56 275 PRO A O 1
ATOM 2096 N N . TYR A 1 276 ? -8.414 1.034 17.852 1.00 95.44 276 TYR A N 1
ATOM 2097 C CA . TYR A 1 276 ? -9.554 1.158 16.946 1.00 95.44 276 TYR A CA 1
ATOM 2098 C C . TYR A 1 276 ? -9.787 2.599 16.475 1.00 95.44 276 TYR A C 1
ATOM 2100 O O . TYR A 1 276 ? -9.975 2.827 15.283 1.00 95.44 276 TYR A O 1
ATOM 2108 N N . ALA A 1 277 ? -9.742 3.576 17.386 1.00 95.44 277 ALA A N 1
ATOM 2109 C CA . ALA A 1 277 ? -9.977 4.973 17.034 1.00 95.44 277 ALA A CA 1
ATOM 2110 C C . ALA A 1 277 ? -8.848 5.535 16.161 1.00 95.44 277 ALA A C 1
ATOM 2112 O O . ALA A 1 277 ? -9.122 6.207 15.169 1.00 95.44 277 ALA A O 1
ATOM 2113 N N . ASN A 1 278 ? -7.596 5.196 16.480 1.00 94.81 278 ASN A N 1
ATOM 2114 C CA . ASN A 1 278 ? -6.425 5.556 15.686 1.00 94.81 278 ASN A CA 1
ATOM 2115 C C . ASN A 1 278 ? -6.548 5.061 14.233 1.00 94.81 278 ASN A C 1
ATOM 2117 O O . ASN A 1 278 ? -6.402 5.839 13.287 1.00 94.81 278 ASN A O 1
ATOM 2121 N N . LEU A 1 279 ? -6.920 3.789 14.057 1.00 97.31 279 LEU A N 1
ATOM 2122 C CA . LEU A 1 279 ? -7.115 3.161 12.749 1.00 97.31 279 LEU A CA 1
ATOM 2123 C C . LEU A 1 279 ? -8.293 3.769 11.973 1.00 97.31 279 LEU A 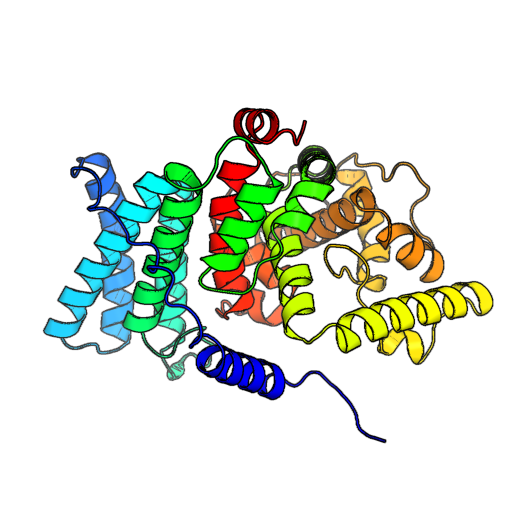C 1
ATOM 2125 O O . LEU A 1 279 ? -8.149 4.082 10.793 1.00 97.31 279 LEU A O 1
ATOM 2129 N N . VAL A 1 280 ? -9.442 3.980 12.623 1.00 97.25 280 VAL A N 1
ATOM 2130 C CA . VAL A 1 280 ? -10.642 4.566 11.998 1.00 97.25 280 VAL A CA 1
ATOM 2131 C C . VAL A 1 280 ? -10.403 6.006 11.543 1.00 97.25 280 VAL A C 1
ATOM 2133 O O . VAL A 1 280 ? -10.781 6.370 10.429 1.00 97.25 280 VAL A O 1
ATOM 2136 N N . LEU A 1 281 ? -9.757 6.829 12.372 1.00 96.44 281 LEU A N 1
ATOM 2137 C CA . LEU A 1 281 ? -9.443 8.217 12.024 1.00 96.44 281 LEU A CA 1
ATOM 2138 C C . LEU A 1 281 ? -8.437 8.286 10.870 1.00 96.44 281 LEU A C 1
ATOM 2140 O O . LEU A 1 281 ? -8.612 9.089 9.953 1.00 96.44 281 LEU A O 1
ATOM 2144 N N . SER A 1 282 ? -7.443 7.394 10.867 1.00 95.75 282 SER A N 1
ATOM 2145 C CA . SER A 1 282 ? -6.473 7.276 9.771 1.00 95.75 282 SER A CA 1
ATOM 2146 C C . SER A 1 282 ? -7.145 6.856 8.463 1.00 95.75 282 SER A C 1
ATOM 2148 O O . SER A 1 282 ? -6.938 7.489 7.430 1.00 95.75 282 SER A O 1
ATOM 2150 N N . ALA A 1 283 ? -8.012 5.838 8.505 1.00 96.81 283 ALA A N 1
ATOM 2151 C CA . ALA A 1 283 ? -8.796 5.408 7.350 1.00 96.81 283 ALA A CA 1
ATOM 2152 C C . ALA A 1 283 ? -9.682 6.545 6.815 1.00 96.81 283 ALA A C 1
ATOM 2154 O O . ALA A 1 283 ? -9.676 6.815 5.617 1.00 96.81 283 ALA A O 1
ATOM 2155 N N . SER A 1 284 ? -10.387 7.265 7.696 1.00 96.75 284 SER A N 1
ATOM 2156 C CA . SER A 1 284 ? -11.223 8.411 7.317 1.00 96.75 284 SER A CA 1
ATOM 2157 C C . SER A 1 284 ? -10.423 9.501 6.603 1.00 96.75 284 SER A C 1
ATOM 2159 O O . SER A 1 284 ? -10.843 9.985 5.550 1.00 96.75 284 SER A O 1
ATOM 2161 N N . ARG A 1 285 ? -9.240 9.856 7.119 1.00 94.88 285 ARG A N 1
ATOM 2162 C CA . ARG A 1 285 ? -8.344 10.828 6.476 1.00 94.88 285 ARG A CA 1
ATOM 2163 C C . ARG A 1 285 ? -7.966 10.387 5.062 1.00 94.88 285 ARG A C 1
ATOM 2165 O O . ARG A 1 285 ? -8.067 11.175 4.123 1.00 94.88 285 ARG A O 1
ATOM 2172 N N . LEU A 1 286 ? -7.583 9.122 4.901 1.00 95.12 286 LEU A N 1
ATOM 2173 C CA . LEU A 1 286 ? -7.188 8.558 3.609 1.00 95.12 286 LEU A CA 1
ATOM 2174 C C . LEU A 1 286 ? -8.351 8.523 2.613 1.00 95.12 286 LEU A C 1
ATOM 2176 O O . LEU A 1 286 ? -8.161 8.915 1.463 1.00 95.12 286 LEU A O 1
ATOM 2180 N N . ILE A 1 287 ? -9.557 8.147 3.059 1.00 95.44 287 ILE A N 1
ATOM 2181 C CA . ILE A 1 287 ? -10.808 8.255 2.280 1.00 95.44 287 ILE A CA 1
ATOM 2182 C C . ILE A 1 287 ? -11.015 9.689 1.793 1.00 95.44 287 ILE A C 1
ATOM 2184 O O . ILE A 1 287 ? -11.338 9.889 0.627 1.00 95.44 287 ILE A O 1
ATOM 2188 N N . GLY A 1 288 ? -10.747 10.692 2.632 1.00 94.00 288 GLY A N 1
ATOM 2189 C CA . GLY A 1 288 ? -10.780 12.098 2.229 1.00 94.00 288 GLY A CA 1
ATOM 2190 C C . GLY A 1 288 ? -9.865 12.417 1.042 1.00 94.00 288 GLY A C 1
ATOM 2191 O O . GLY A 1 288 ? -10.319 13.033 0.077 1.00 94.00 288 GLY A O 1
ATOM 2192 N N . TYR A 1 289 ? -8.607 11.964 1.073 1.00 91.62 289 TYR A N 1
ATOM 2193 C CA . TYR A 1 289 ? -7.672 12.165 -0.042 1.00 91.62 289 TYR A CA 1
ATOM 2194 C C . TYR A 1 289 ? -8.116 11.445 -1.315 1.00 91.62 289 TYR A C 1
ATOM 2196 O O . TYR A 1 289 ? -8.076 12.030 -2.398 1.00 91.62 289 TYR A O 1
ATOM 2204 N N . MET A 1 290 ? -8.587 10.203 -1.200 1.00 91.75 290 MET A N 1
ATOM 2205 C CA . MET A 1 290 ? -9.096 9.469 -2.358 1.00 91.75 290 MET A CA 1
ATOM 2206 C C . MET A 1 290 ? -10.337 10.127 -2.954 1.00 91.75 290 MET A C 1
ATOM 2208 O O . MET A 1 290 ? -10.437 10.243 -4.172 1.00 91.75 290 MET A O 1
ATOM 2212 N N . ASN A 1 291 ? -11.256 10.601 -2.110 1.00 94.19 291 ASN A N 1
ATOM 2213 C CA . ASN A 1 291 ? -12.448 11.312 -2.555 1.00 94.19 291 ASN A CA 1
ATOM 2214 C C . ASN A 1 291 ? -12.066 12.568 -3.346 1.00 94.19 291 ASN A C 1
ATOM 2216 O O . ASN A 1 291 ? -12.559 12.776 -4.454 1.00 94.19 291 ASN A O 1
ATOM 2220 N N . TYR A 1 292 ? -11.125 13.350 -2.812 1.00 91.56 292 TYR A N 1
ATOM 2221 C CA . TYR A 1 292 ? -10.597 14.532 -3.482 1.00 91.56 292 TYR A CA 1
ATOM 2222 C C . TYR A 1 292 ? -10.015 14.203 -4.865 1.00 91.56 292 TYR A C 1
ATOM 2224 O O . TYR A 1 292 ? -10.357 14.857 -5.847 1.00 91.56 292 TYR A O 1
ATOM 2232 N N . VAL A 1 293 ? -9.190 13.157 -4.969 1.00 88.00 293 VAL A N 1
ATOM 2233 C CA . VAL A 1 293 ? -8.557 12.765 -6.241 1.00 88.00 293 VAL A CA 1
ATOM 2234 C C . VAL A 1 293 ? -9.547 12.185 -7.245 1.00 88.00 293 VAL A C 1
ATOM 2236 O O . VAL A 1 293 ? -9.410 12.423 -8.443 1.00 88.00 293 VAL A O 1
ATOM 2239 N N . ALA A 1 294 ? -10.560 11.462 -6.777 1.00 89.75 294 ALA A N 1
ATOM 2240 C CA . ALA A 1 294 ? -11.632 10.957 -7.625 1.00 89.75 294 ALA A CA 1
ATOM 2241 C C . ALA A 1 294 ? -12.639 12.050 -8.036 1.00 89.75 294 ALA A C 1
ATOM 2243 O O . ALA A 1 294 ? -13.547 11.772 -8.817 1.00 89.75 294 ALA A O 1
ATOM 2244 N N . GLY A 1 295 ? -12.509 13.279 -7.519 1.00 92.38 295 GLY A N 1
ATOM 2245 C CA . GLY A 1 295 ? -13.459 14.362 -7.774 1.00 92.38 295 GLY A CA 1
ATOM 2246 C C . GLY A 1 295 ? -14.850 14.090 -7.194 1.00 92.38 295 GLY A C 1
ATOM 2247 O O . GLY A 1 295 ? -15.834 14.657 -7.663 1.00 92.38 295 GLY A O 1
ATOM 2248 N N . ILE A 1 296 ? -14.941 13.216 -6.188 1.00 92.44 296 ILE A N 1
ATOM 2249 C CA . ILE A 1 296 ? -16.183 12.919 -5.471 1.00 92.44 296 ILE A CA 1
ATOM 2250 C C . ILE A 1 296 ? -16.221 13.712 -4.163 1.00 92.44 296 ILE A C 1
ATOM 2252 O O . ILE A 1 296 ? -15.188 14.097 -3.615 1.00 92.44 296 ILE A O 1
ATOM 2256 N N . GLY A 1 297 ? -17.428 13.997 -3.666 1.00 93.19 297 GLY A N 1
ATOM 2257 C CA . GLY A 1 297 ? -17.610 14.850 -2.489 1.00 93.19 297 GLY A CA 1
ATOM 2258 C C . GLY A 1 297 ? -16.755 14.402 -1.288 1.00 93.19 297 GLY A C 1
ATOM 2259 O O . GLY A 1 297 ? -16.563 13.201 -1.089 1.00 93.19 297 GLY A O 1
ATOM 2260 N N . PRO A 1 298 ? -16.267 15.330 -0.443 1.00 91.62 298 PRO A N 1
ATOM 2261 C CA . PRO A 1 298 ? -15.297 15.031 0.621 1.00 91.62 298 PRO A CA 1
ATOM 2262 C C . PRO A 1 298 ? -15.804 14.024 1.666 1.00 91.62 298 PRO A C 1
ATOM 2264 O O . PRO A 1 298 ? -14.999 13.341 2.303 1.00 91.62 298 PRO A O 1
ATOM 2267 N N . ASN A 1 299 ? -17.128 13.903 1.796 1.00 94.44 299 ASN A N 1
ATOM 2268 C CA . ASN A 1 299 ? -17.823 12.975 2.689 1.00 94.44 299 ASN A CA 1
ATOM 2269 C C . ASN A 1 299 ? -18.469 11.798 1.935 1.00 94.44 299 ASN A C 1
ATOM 2271 O O . ASN A 1 299 ? -19.344 11.129 2.475 1.00 94.44 299 ASN A O 1
ATOM 2275 N N . SER A 1 300 ? -18.078 11.556 0.679 1.00 94.25 300 SER A N 1
ATOM 2276 C CA . SER A 1 300 ? -18.529 10.386 -0.072 1.00 94.25 300 SER A CA 1
ATOM 2277 C C . SER A 1 300 ? -18.141 9.104 0.660 1.00 94.25 300 SER A C 1
ATOM 2279 O O . SER A 1 300 ? -17.015 8.964 1.142 1.00 94.25 300 SER A O 1
ATOM 2281 N N . ALA A 1 301 ? -19.086 8.169 0.706 1.00 91.12 301 ALA A N 1
ATOM 2282 C CA . ALA A 1 301 ? -18.930 6.860 1.323 1.00 91.12 301 ALA A CA 1
ATOM 2283 C C . ALA A 1 301 ? -18.721 5.743 0.279 1.00 91.12 301 ALA A C 1
ATOM 2285 O O . ALA A 1 301 ? -18.810 4.563 0.613 1.00 91.12 301 ALA A O 1
ATOM 2286 N N . VAL A 1 302 ? -18.499 6.105 -0.990 1.00 91.31 302 VAL A N 1
ATOM 2287 C CA . VAL A 1 302 ? -18.210 5.144 -2.064 1.00 91.31 302 VAL A CA 1
ATOM 2288 C C . VAL A 1 302 ? -16.894 4.415 -1.747 1.00 91.31 302 VAL A C 1
ATOM 2290 O O . VAL A 1 302 ? -15.892 5.089 -1.498 1.00 91.31 302 VAL A O 1
ATOM 2293 N N . PRO A 1 303 ? -16.877 3.068 -1.730 1.00 89.38 303 PRO A N 1
ATOM 2294 C CA . PRO A 1 303 ? -15.657 2.303 -1.493 1.00 89.38 303 PRO A CA 1
ATOM 2295 C C . PRO A 1 303 ? -14.603 2.525 -2.582 1.00 89.38 303 PRO A C 1
ATOM 2297 O O . PRO A 1 303 ? -14.926 2.672 -3.760 1.00 89.38 303 PRO A O 1
ATOM 2300 N N . HIS A 1 304 ? -13.333 2.488 -2.180 1.00 89.56 304 HIS A N 1
ATOM 2301 C CA . HIS A 1 304 ? -12.186 2.548 -3.087 1.00 89.56 304 HIS A CA 1
ATOM 2302 C C . HIS A 1 304 ? -11.550 1.160 -3.188 1.00 89.56 304 HIS A C 1
ATOM 2304 O O . HIS A 1 304 ? -10.945 0.684 -2.229 1.00 89.56 304 HIS A O 1
ATOM 2310 N N . GLU A 1 305 ? -11.705 0.508 -4.341 1.00 86.81 305 GLU A N 1
ATOM 2311 C CA . GLU A 1 305 ? -11.356 -0.914 -4.526 1.00 86.81 305 GLU A CA 1
ATOM 2312 C C . GLU A 1 305 ? -10.108 -1.150 -5.399 1.00 86.81 305 GLU A C 1
ATOM 2314 O O . GLU A 1 305 ? -9.607 -2.271 -5.474 1.00 86.81 305 GLU A O 1
ATOM 2319 N N . ASP A 1 306 ? -9.574 -0.112 -6.054 1.00 91.38 306 ASP A N 1
ATOM 2320 C CA . ASP A 1 306 ? -8.385 -0.232 -6.911 1.00 91.38 306 ASP A CA 1
ATOM 2321 C C . ASP A 1 306 ? -7.145 -0.609 -6.077 1.00 91.38 306 ASP A C 1
ATOM 2323 O O . ASP A 1 306 ? -6.791 0.083 -5.122 1.00 91.38 306 ASP A O 1
ATOM 2327 N N . ALA A 1 307 ? -6.428 -1.669 -6.469 1.00 94.75 307 ALA A N 1
ATOM 2328 C CA . ALA A 1 307 ? -5.181 -2.096 -5.830 1.00 94.75 307 ALA A CA 1
ATOM 2329 C C . ALA A 1 307 ? -4.077 -1.021 -5.871 1.00 94.75 307 ALA A C 1
ATOM 2331 O O . ALA A 1 307 ? -3.154 -1.053 -5.057 1.00 94.75 307 ALA A O 1
ATOM 2332 N N . TRP A 1 308 ? -4.177 -0.025 -6.759 1.00 93.75 308 TRP A N 1
ATOM 2333 C CA . TRP A 1 308 ? -3.311 1.155 -6.745 1.00 93.75 308 TRP A CA 1
ATOM 2334 C C . TRP A 1 308 ? -3.371 1.931 -5.419 1.00 93.75 308 TRP A C 1
ATOM 2336 O O . TRP A 1 308 ? -2.398 2.580 -5.021 1.00 93.75 308 TRP A O 1
ATOM 2346 N N . LEU A 1 309 ? -4.474 1.800 -4.679 1.00 94.44 309 LEU A N 1
ATOM 2347 C CA . LEU A 1 309 ? -4.616 2.326 -3.328 1.00 94.44 309 LEU A CA 1
ATOM 2348 C C . LEU A 1 309 ? -3.518 1.834 -2.375 1.00 94.44 309 LEU A C 1
ATOM 2350 O O . LEU A 1 309 ? -3.129 2.564 -1.467 1.00 94.44 309 LEU A O 1
ATOM 2354 N N . TYR A 1 310 ? -2.979 0.633 -2.589 1.00 96.44 310 TYR A N 1
ATOM 2355 C CA . TYR A 1 310 ? -1.975 0.043 -1.701 1.00 96.44 310 TYR A CA 1
ATOM 2356 C C . TYR A 1 310 ? -0.660 0.827 -1.725 1.00 96.44 310 TYR A C 1
ATOM 2358 O O . TYR A 1 310 ? 0.099 0.780 -0.765 1.00 96.44 310 TYR A O 1
ATOM 2366 N N . PHE A 1 311 ? -0.417 1.584 -2.796 1.00 94.25 311 PHE A N 1
ATOM 2367 C CA . PHE A 1 311 ? 0.686 2.532 -2.894 1.00 94.25 311 PHE A CA 1
ATOM 2368 C C . PHE A 1 311 ? 0.262 3.940 -2.453 1.00 94.25 311 PHE A C 1
ATOM 2370 O O . PHE A 1 311 ? 0.949 4.586 -1.659 1.00 94.25 311 PHE A O 1
ATOM 2377 N N . LEU A 1 312 ? -0.882 4.422 -2.954 1.00 92.50 312 LEU A N 1
ATOM 2378 C CA . LEU A 1 312 ? -1.303 5.807 -2.741 1.00 92.50 312 LEU A CA 1
ATOM 2379 C C . LEU A 1 312 ? -1.628 6.127 -1.285 1.00 92.50 312 LEU A C 1
ATOM 2381 O O . LEU A 1 312 ? -1.251 7.193 -0.809 1.00 92.50 312 LEU A O 1
ATOM 2385 N N . ALA A 1 313 ? -2.312 5.231 -0.572 1.00 92.44 313 ALA A N 1
ATOM 2386 C CA . ALA A 1 313 ? -2.716 5.501 0.801 1.00 92.44 313 ALA A CA 1
ATOM 2387 C C . ALA A 1 313 ? -1.520 5.627 1.755 1.00 92.44 313 ALA A C 1
ATOM 2389 O O . ALA A 1 313 ? -1.443 6.650 2.430 1.00 92.44 313 ALA A O 1
ATOM 2390 N N . PRO A 1 314 ? -0.544 4.698 1.787 1.00 88.44 314 PRO A N 1
ATOM 2391 C CA . PRO A 1 314 ? 0.685 4.920 2.548 1.00 88.44 314 PRO A CA 1
ATOM 2392 C C . PRO A 1 314 ? 1.436 6.175 2.085 1.00 88.44 314 PRO A C 1
ATOM 2394 O O . PRO A 1 314 ? 2.001 6.905 2.898 1.00 88.44 314 PRO A O 1
ATOM 2397 N N . GLY A 1 315 ? 1.397 6.470 0.781 1.00 84.62 315 GLY A N 1
ATOM 2398 C CA . GLY A 1 315 ? 1.964 7.694 0.231 1.00 84.62 315 GLY A CA 1
ATOM 2399 C C . GLY A 1 315 ? 1.361 8.966 0.838 1.00 84.62 315 GLY A C 1
ATOM 2400 O O . GLY A 1 315 ? 2.089 9.805 1.368 1.00 84.62 315 GLY A O 1
ATOM 2401 N N . TRP A 1 316 ? 0.033 9.106 0.795 1.00 86.38 316 TRP A N 1
ATOM 2402 C CA . TRP A 1 316 ? -0.682 10.240 1.387 1.00 86.38 316 TRP A CA 1
ATOM 2403 C C . TRP A 1 316 ? -0.605 10.255 2.905 1.00 86.38 316 TRP A C 1
ATOM 2405 O O . TRP A 1 316 ? -0.577 11.330 3.492 1.00 86.38 316 TRP A O 1
ATOM 2415 N N . HIS A 1 317 ? -0.550 9.086 3.541 1.00 86.56 317 HIS A N 1
ATOM 2416 C CA . HIS A 1 317 ? -0.419 8.995 4.987 1.00 86.56 317 HIS A CA 1
ATOM 2417 C C . HIS A 1 317 ? 0.834 9.725 5.479 1.00 86.56 317 HIS A C 1
ATOM 2419 O O . HIS A 1 317 ? 0.735 10.583 6.356 1.00 86.56 317 HIS A O 1
ATOM 2425 N N . ASN A 1 318 ? 1.973 9.445 4.839 1.00 80.00 318 ASN A N 1
ATOM 2426 C CA . ASN A 1 318 ? 3.276 9.993 5.207 1.00 80.00 318 ASN A CA 1
ATOM 2427 C C . ASN A 1 318 ? 3.532 11.391 4.610 1.00 80.00 318 ASN A C 1
ATOM 2429 O O . ASN A 1 318 ? 3.908 12.320 5.321 1.00 80.00 318 ASN A O 1
ATOM 2433 N N . ASN A 1 319 ? 3.334 11.575 3.298 1.00 76.88 319 ASN A N 1
ATOM 2434 C CA . ASN A 1 319 ? 3.563 12.868 2.652 1.00 76.88 319 ASN A CA 1
ATOM 2435 C C . ASN A 1 319 ? 2.573 13.136 1.502 1.00 76.88 319 ASN A C 1
ATOM 2437 O O . ASN A 1 319 ? 2.836 12.769 0.347 1.00 76.88 319 ASN A O 1
ATOM 2441 N N . PRO A 1 320 ? 1.460 13.844 1.781 1.00 79.88 320 PRO A N 1
ATOM 2442 C CA . PRO A 1 320 ? 0.439 14.113 0.779 1.00 79.88 320 PRO A CA 1
ATOM 2443 C C . PRO A 1 320 ? 0.922 14.873 -0.460 1.00 79.88 320 PRO A C 1
ATOM 2445 O O . PRO A 1 320 ? 0.439 14.617 -1.566 1.00 79.88 320 PRO A O 1
ATOM 2448 N N . ALA A 1 321 ? 1.878 15.792 -0.300 1.00 76.69 321 ALA A N 1
ATOM 2449 C CA . ALA A 1 321 ? 2.413 16.585 -1.404 1.00 76.69 321 ALA A CA 1
ATOM 2450 C C . ALA A 1 321 ? 3.247 15.724 -2.370 1.00 76.69 321 ALA A C 1
ATOM 2452 O O . ALA A 1 321 ? 3.121 15.841 -3.594 1.00 76.69 321 ALA A O 1
ATOM 2453 N N . LEU A 1 322 ? 4.059 14.804 -1.837 1.00 70.88 322 LEU A N 1
ATOM 2454 C CA . LEU A 1 322 ? 4.815 13.855 -2.662 1.00 70.88 322 LEU A CA 1
ATOM 2455 C C . LEU A 1 322 ? 3.885 12.866 -3.374 1.00 70.88 322 LEU A C 1
ATOM 2457 O O . LEU A 1 322 ? 4.029 12.655 -4.578 1.00 70.88 322 LEU A O 1
ATOM 2461 N N . ALA A 1 323 ? 2.881 12.333 -2.673 1.00 77.75 323 ALA A N 1
ATOM 2462 C CA . ALA A 1 323 ? 1.894 11.428 -3.265 1.00 77.75 323 ALA A CA 1
ATOM 2463 C C . ALA A 1 323 ? 1.142 12.085 -4.432 1.00 77.75 323 ALA A C 1
ATOM 2465 O O . ALA A 1 323 ? 1.003 11.504 -5.508 1.00 77.75 323 ALA A O 1
ATOM 2466 N N . SER A 1 324 ? 0.711 13.335 -4.243 1.00 81.31 324 SER A N 1
ATOM 2467 C CA . SER A 1 324 ? -0.092 14.067 -5.231 1.00 81.31 324 SER A CA 1
ATOM 2468 C C . SER A 1 324 ? 0.709 14.518 -6.455 1.00 81.31 324 SER A C 1
ATOM 2470 O O . SER A 1 324 ? 0.138 14.732 -7.520 1.00 81.31 324 SER A O 1
ATOM 2472 N N . SER A 1 325 ? 2.037 14.619 -6.347 1.00 79.88 325 SER A N 1
ATOM 2473 C CA . SER A 1 325 ? 2.914 14.951 -7.482 1.00 79.88 325 SER A CA 1
ATOM 2474 C C . SER A 1 325 ? 3.304 13.733 -8.334 1.00 79.88 325 SER A C 1
ATOM 2476 O O . SER A 1 325 ? 4.055 13.867 -9.304 1.00 79.88 325 SER A O 1
ATOM 2478 N N . GLY A 1 326 ? 2.773 12.546 -8.010 1.00 80.38 326 GLY A N 1
ATOM 2479 C CA . GLY A 1 326 ? 3.053 11.300 -8.727 1.00 80.38 326 GLY A CA 1
ATOM 2480 C C . GLY A 1 326 ? 4.490 10.810 -8.549 1.00 80.38 326 GLY A C 1
ATOM 2481 O O . GLY A 1 326 ? 5.002 10.088 -9.405 1.00 80.38 326 GLY A O 1
ATOM 2482 N N . GLN A 1 327 ? 5.151 11.245 -7.475 1.00 82.44 327 GLN A N 1
ATOM 2483 C CA . GLN A 1 327 ? 6.487 10.793 -7.111 1.00 82.44 327 GLN A CA 1
ATOM 2484 C C . GLN A 1 327 ? 6.425 9.401 -6.487 1.00 82.44 327 GLN A C 1
ATOM 2486 O O . GLN A 1 327 ? 5.405 8.983 -5.940 1.00 82.44 327 GLN A O 1
ATOM 2491 N N . THR A 1 328 ? 7.545 8.700 -6.540 1.00 80.00 328 THR A N 1
ATOM 2492 C CA . THR A 1 328 ? 7.748 7.409 -5.886 1.00 80.00 328 THR A CA 1
ATOM 2493 C C . THR A 1 328 ? 8.898 7.544 -4.898 1.00 80.00 328 THR A C 1
ATOM 2495 O O . THR A 1 328 ? 9.858 8.285 -5.119 1.00 80.00 328 THR A O 1
ATOM 2498 N N . TRP A 1 329 ? 8.779 6.889 -3.746 1.00 80.06 329 TRP A N 1
ATOM 2499 C CA . TRP A 1 329 ? 9.808 6.921 -2.709 1.00 80.06 329 TRP A CA 1
ATOM 2500 C C . TRP A 1 329 ? 9.769 5.640 -1.870 1.00 80.06 329 TRP A C 1
ATOM 2502 O O . TRP A 1 329 ? 8.724 4.981 -1.821 1.00 80.06 329 TRP A O 1
ATOM 2512 N N . PRO A 1 330 ? 10.878 5.289 -1.189 1.00 80.88 330 PRO A N 1
ATOM 2513 C CA . PRO A 1 330 ? 11.032 3.975 -0.564 1.00 80.88 330 PRO A CA 1
ATOM 2514 C C . PRO A 1 330 ? 9.908 3.610 0.409 1.00 80.88 330 PRO A C 1
ATOM 2516 O O . PRO A 1 330 ? 9.435 2.482 0.398 1.00 80.88 330 PRO A O 1
ATOM 2519 N N . TYR A 1 331 ? 9.424 4.566 1.208 1.00 83.25 331 TYR A N 1
ATOM 2520 C CA . TYR A 1 331 ? 8.341 4.314 2.163 1.00 83.25 331 TYR A CA 1
ATOM 2521 C C . TYR A 1 331 ? 7.070 3.787 1.471 1.00 83.25 331 TYR A C 1
ATOM 2523 O O . TYR A 1 331 ? 6.589 2.712 1.818 1.00 83.25 331 TYR A O 1
ATOM 2531 N N . ALA A 1 332 ? 6.543 4.503 0.470 1.00 84.94 332 ALA A N 1
ATOM 2532 C CA . ALA A 1 332 ? 5.287 4.123 -0.185 1.00 84.94 332 ALA A CA 1
ATOM 2533 C C . ALA A 1 332 ? 5.453 2.877 -1.070 1.00 84.94 332 ALA A C 1
ATOM 2535 O O . ALA A 1 332 ? 4.554 2.042 -1.144 1.00 84.94 332 ALA A O 1
ATOM 2536 N N . TRP A 1 333 ? 6.626 2.727 -1.692 1.00 90.00 333 TRP A N 1
ATOM 2537 C CA . TRP A 1 333 ? 6.993 1.530 -2.446 1.00 90.00 333 TRP A CA 1
ATOM 2538 C C . TRP A 1 333 ? 6.971 0.273 -1.567 1.00 90.00 333 TRP A C 1
ATOM 2540 O O . TRP A 1 333 ? 6.303 -0.704 -1.890 1.00 90.00 333 TRP A O 1
ATOM 2550 N N . ASN A 1 334 ? 7.643 0.312 -0.416 1.00 92.19 334 ASN A N 1
ATOM 2551 C CA . ASN A 1 334 ? 7.691 -0.821 0.505 1.00 92.19 334 ASN A CA 1
ATOM 2552 C C . ASN A 1 334 ? 6.315 -1.110 1.113 1.00 92.19 334 ASN A C 1
ATOM 2554 O O . ASN A 1 334 ? 5.905 -2.266 1.197 1.00 92.19 334 ASN A O 1
ATOM 2558 N N . ALA A 1 335 ? 5.568 -0.069 1.486 1.00 92.88 335 ALA A N 1
ATOM 2559 C CA . ALA A 1 335 ? 4.224 -0.225 2.028 1.00 92.88 335 ALA A CA 1
ATOM 2560 C C . ALA A 1 335 ? 3.254 -0.890 1.032 1.00 92.88 335 ALA A C 1
ATOM 2562 O O . ALA A 1 335 ? 2.409 -1.677 1.454 1.00 92.88 335 ALA A O 1
ATOM 2563 N N . PHE A 1 336 ? 3.411 -0.663 -0.278 1.00 97.62 336 PHE A N 1
ATOM 2564 C CA . PHE A 1 336 ? 2.636 -1.366 -1.305 1.00 97.62 336 PHE A CA 1
ATOM 2565 C C . PHE A 1 336 ? 2.826 -2.890 -1.237 1.00 97.62 336 PHE A C 1
ATOM 2567 O O . PHE A 1 336 ? 1.841 -3.635 -1.201 1.00 97.62 336 PHE A O 1
ATOM 2574 N N . PHE A 1 337 ? 4.072 -3.367 -1.166 1.00 98.06 337 PHE A N 1
ATOM 2575 C CA . PHE A 1 337 ? 4.353 -4.804 -1.074 1.00 98.06 337 PHE A CA 1
ATOM 2576 C C . PHE A 1 337 ? 3.921 -5.392 0.272 1.00 98.06 337 PHE A C 1
ATOM 2578 O O . PHE A 1 337 ? 3.322 -6.470 0.300 1.00 98.06 337 PHE A O 1
ATOM 2585 N N . LYS A 1 338 ? 4.120 -4.655 1.375 1.00 98.06 338 LYS A N 1
ATOM 2586 C CA . LYS A 1 338 ? 3.580 -5.028 2.692 1.00 98.06 338 LYS A CA 1
ATOM 2587 C C . LYS A 1 338 ? 2.059 -5.185 2.646 1.00 98.06 338 LYS A C 1
ATOM 2589 O O . LYS A 1 338 ? 1.540 -6.177 3.147 1.00 98.06 338 LYS A O 1
ATOM 2594 N N . ALA A 1 339 ? 1.337 -4.266 2.003 1.00 98.19 339 ALA A N 1
ATOM 2595 C CA . ALA A 1 339 ? -0.115 -4.359 1.862 1.00 98.19 339 ALA A CA 1
ATOM 2596 C C . ALA A 1 339 ? -0.518 -5.587 1.030 1.00 98.19 339 ALA A C 1
ATOM 2598 O O . ALA A 1 339 ? -1.403 -6.339 1.432 1.00 98.19 339 ALA A O 1
ATOM 2599 N N . CYS A 1 340 ? 0.169 -5.863 -0.082 1.00 98.25 340 CYS A N 1
ATOM 2600 C CA . CYS A 1 340 ? -0.082 -7.076 -0.870 1.00 98.25 340 CYS A CA 1
ATOM 2601 C C . CYS A 1 340 ? 0.077 -8.355 -0.028 1.00 98.25 340 CYS A C 1
ATOM 2603 O O . CYS A 1 340 ? -0.768 -9.249 -0.101 1.00 98.25 340 CYS A O 1
ATOM 2605 N N . LEU A 1 341 ? 1.112 -8.414 0.815 1.00 97.81 341 LEU A N 1
ATOM 2606 C CA . LEU A 1 341 ? 1.352 -9.524 1.735 1.00 97.81 341 LEU A CA 1
ATOM 2607 C C . LEU A 1 341 ? 0.271 -9.619 2.827 1.00 97.81 341 LEU A C 1
ATOM 2609 O O . LEU A 1 341 ? -0.324 -10.682 3.024 1.00 97.81 341 LEU A O 1
ATOM 2613 N N . TYR A 1 342 ? -0.048 -8.512 3.502 1.00 97.81 342 TYR A N 1
ATOM 2614 C CA . TYR A 1 342 ? -1.047 -8.495 4.574 1.00 97.81 342 TYR A CA 1
ATOM 2615 C C . TYR A 1 342 ? -2.466 -8.780 4.093 1.00 97.81 342 TYR A C 1
ATOM 2617 O O . TYR A 1 342 ? -3.238 -9.372 4.843 1.00 97.81 342 TYR A O 1
ATOM 2625 N N . GLN A 1 343 ? -2.800 -8.471 2.838 1.00 96.56 343 GLN A N 1
ATOM 2626 C CA . GLN A 1 343 ? -4.073 -8.883 2.240 1.00 96.56 343 GLN A CA 1
ATOM 2627 C C . GLN A 1 343 ? -4.264 -10.407 2.280 1.00 96.56 343 GLN A C 1
ATOM 2629 O O . GLN A 1 343 ? -5.394 -10.882 2.359 1.00 96.56 343 GLN A O 1
ATOM 2634 N N . ARG A 1 344 ? -3.173 -11.182 2.236 1.00 95.31 344 ARG A N 1
ATOM 2635 C CA . ARG A 1 344 ? -3.199 -12.649 2.318 1.00 95.31 344 ARG A CA 1
ATOM 2636 C C . ARG A 1 344 ? -3.114 -13.152 3.755 1.00 95.31 344 ARG A C 1
ATOM 2638 O O . ARG A 1 344 ? -3.777 -14.125 4.101 1.00 95.31 344 ARG A O 1
ATOM 2645 N N . LEU A 1 345 ? -2.314 -12.494 4.594 1.00 94.75 345 LEU A N 1
ATOM 2646 C CA . LEU A 1 345 ? -2.127 -12.891 5.993 1.00 94.75 345 LEU A CA 1
ATOM 2647 C C . LEU A 1 345 ? -3.336 -12.577 6.879 1.00 94.75 345 LEU A C 1
ATOM 2649 O O . LEU A 1 345 ? -3.619 -13.330 7.808 1.00 94.75 345 LEU A O 1
ATOM 2653 N N . LEU A 1 346 ? -4.058 -11.500 6.572 1.00 93.81 346 LEU A N 1
ATOM 2654 C CA . LEU A 1 346 ? -5.235 -11.064 7.316 1.00 93.81 346 LEU A CA 1
ATOM 2655 C C . LEU A 1 346 ? -6.555 -11.584 6.720 1.00 93.81 346 LEU A C 1
ATOM 2657 O O . LEU A 1 346 ? -7.616 -11.121 7.125 1.00 93.81 346 LEU A O 1
ATOM 2661 N N . ASP A 1 347 ? -6.526 -12.546 5.790 1.00 89.69 347 ASP A N 1
ATOM 2662 C CA . ASP A 1 347 ? -7.739 -13.291 5.419 1.00 89.69 347 ASP A CA 1
ATOM 2663 C C . ASP A 1 347 ? -8.262 -14.068 6.635 1.00 89.69 347 ASP A C 1
ATOM 2665 O O . ASP A 1 347 ? -7.475 -14.643 7.388 1.00 89.69 347 ASP A O 1
ATOM 2669 N N . THR A 1 348 ? -9.582 -14.143 6.822 1.00 81.44 348 THR A N 1
ATOM 2670 C CA . THR A 1 348 ? -10.208 -14.746 8.012 1.00 81.44 348 THR A CA 1
ATOM 2671 C C . THR A 1 348 ? -9.697 -16.161 8.273 1.00 81.44 348 THR A C 1
ATOM 2673 O O . THR A 1 348 ? -9.327 -16.485 9.399 1.00 81.44 348 THR A O 1
ATOM 2676 N N . ARG A 1 349 ? -9.587 -16.992 7.226 1.00 82.88 349 ARG A N 1
ATOM 2677 C CA . ARG A 1 349 ? -9.064 -18.364 7.351 1.00 82.88 349 ARG A CA 1
ATOM 2678 C C . ARG A 1 349 ? -7.622 -18.384 7.844 1.00 82.88 349 ARG A C 1
ATOM 2680 O O . ARG A 1 349 ? -7.260 -19.219 8.671 1.00 82.88 349 ARG A O 1
ATOM 2687 N N . ARG A 1 350 ? -6.795 -17.471 7.334 1.00 86.19 350 ARG A N 1
ATOM 2688 C CA . ARG A 1 350 ? -5.385 -17.379 7.708 1.00 86.19 350 ARG A CA 1
ATOM 2689 C C . ARG A 1 350 ? -5.224 -16.827 9.121 1.00 86.19 350 ARG A C 1
ATOM 2691 O O . ARG A 1 350 ? -4.421 -17.361 9.874 1.00 86.19 350 ARG A O 1
ATOM 2698 N N . MET A 1 351 ? -6.033 -15.845 9.506 1.00 87.44 351 MET A N 1
ATOM 2699 C CA . MET A 1 351 ? -6.064 -15.314 10.867 1.00 87.44 351 MET A CA 1
ATOM 2700 C C . MET A 1 351 ? -6.449 -16.381 11.893 1.00 87.44 351 MET A C 1
ATOM 2702 O O . MET A 1 351 ? -5.787 -16.482 12.921 1.00 87.44 351 MET A O 1
ATOM 2706 N N . THR A 1 352 ? -7.455 -17.215 11.609 1.00 86.19 352 THR A N 1
ATOM 2707 C CA . THR A 1 352 ? -7.809 -18.351 12.476 1.00 86.19 352 THR A CA 1
ATOM 2708 C C . THR A 1 352 ? -6.655 -19.347 12.594 1.00 86.19 352 THR A C 1
ATOM 2710 O O . THR A 1 352 ? -6.312 -19.751 13.699 1.00 86.19 352 THR A O 1
ATOM 2713 N N . ALA A 1 353 ? -6.006 -19.706 11.480 1.00 81.75 353 ALA A N 1
ATOM 2714 C CA . ALA A 1 353 ? -4.855 -20.616 11.499 1.00 81.75 353 ALA A CA 1
ATOM 2715 C C . ALA A 1 353 ? -3.662 -20.069 12.307 1.00 81.75 353 ALA A C 1
ATOM 2717 O O . ALA A 1 353 ? -2.894 -20.843 12.870 1.00 81.75 353 ALA A O 1
ATOM 2718 N N . LEU A 1 354 ? -3.524 -18.743 12.374 1.00 84.31 354 LEU A N 1
ATOM 2719 C CA . LEU A 1 354 ? -2.495 -18.044 13.141 1.00 84.31 354 LEU A CA 1
ATOM 2720 C C . LEU A 1 354 ? -2.908 -17.734 14.592 1.00 84.31 354 LEU A C 1
ATOM 2722 O O . LEU A 1 354 ? -2.135 -17.100 15.305 1.00 84.31 354 LEU A O 1
ATOM 2726 N N . GLY A 1 355 ? -4.109 -18.131 15.030 1.00 81.94 355 GLY A N 1
ATOM 2727 C CA . GLY A 1 355 ? -4.609 -17.848 16.382 1.00 81.94 355 GLY A CA 1
ATOM 2728 C C . GLY A 1 355 ? -4.935 -16.371 16.641 1.00 81.94 355 GLY A C 1
ATOM 2729 O O . GLY A 1 355 ? -4.930 -15.925 17.784 1.00 81.94 355 GLY A O 1
ATOM 2730 N N . LEU A 1 356 ? -5.200 -15.588 15.589 1.00 82.12 356 LEU A N 1
ATOM 2731 C CA . LEU A 1 356 ? -5.488 -14.149 15.684 1.00 82.12 356 LEU A CA 1
ATOM 2732 C C . LEU A 1 356 ? -6.979 -13.841 15.903 1.00 82.12 356 LEU A C 1
ATOM 2734 O O . LEU A 1 356 ? -7.328 -12.725 16.297 1.00 82.12 356 LEU A O 1
ATOM 2738 N N . LEU A 1 357 ? -7.861 -14.816 15.669 1.00 78.88 357 LEU A N 1
ATOM 2739 C CA . LEU A 1 357 ? -9.308 -14.800 15.935 1.00 78.88 357 LEU A CA 1
ATOM 2740 C C . LEU A 1 357 ? -9.626 -15.894 16.946 1.00 78.88 357 LEU A C 1
ATOM 2742 O O . LEU A 1 357 ? -10.339 -15.567 17.924 1.00 78.88 357 LEU A O 1
#

Mean predicted aligned error: 9.05 Å

Radius of gyration: 20.95 Å; Cα contacts (8 Å, |Δi|>4): 466; chains: 1; bounding box: 49×47×60 Å

pLDDT: mean 82.19, std 19.7, range [22.31, 98.25]

Sequence (357 aa):
MILVAFSPSVAWLATQRLDAVSASGQLDAPQLPPPSALTLDVTRDYVKFAARYERVLNDSKVSSRRRVRLLEAHFDVYRHAHDLFGAAQASATMRLLEVETRNQTPALGRRSAFSSPEAALADASRWLAFAHFTLHEAPRSDSERLARAMTAHSPVPMAPDVVFENARWIQRAANATRFPAAVLAAIVDTEQGGDTVAYGLSGTLRKAADTIALRTSQIYGSSGVSGEVSQTVGLTQMSWQDALGQEARLSALGVTLGVPFPQNEADARSLLMRPYANLVLSASRLIGYMNYVAGIGPNSAVPHEDAWLYFLAPGWHNNPALASSGQTWPYAWNAFFKACLYQRLLDTRRMTALGLL

Foldseek 3Di:
DDDPPVDPVVVVVLVVVVVVPVPPDPDPAQADDQFDDDDPVLVVLCVVLLVLQLVLCVVVVPDPVRSVVLSVLLSRLLRLCCVLQNDQLSVLLSVLLSLQSNQLPVVLVFAHADNHSVVSSVVSNSLSSLLCCLQPPFDQQAQVSSQVSSCSRPPAFWDSVQLLLCLVLLVVLCVLQVNASLLLSLLLGLVVSVCVSVPPVSVVVLVVLLVQLLVCCVVPVGSPPSCVVQQFAASNRHGLVLQLVQVLLCVLSVHDLVDDRDPGSNSSSVSCNDSNSVSNSLSSSLLQLVCVVVVHDSNDSDRDDRLNCQLLSQVCSVPVVSSVSSHDHDRSSSSSSSSSSVSSCSDPVSCVSNVSD

Solvent-accessible surface area (backbone atoms only — not comparable to full-atom values): 19236 Å² total; per-residue (Å²): 131,88,81,82,66,88,46,73,65,57,59,52,53,51,52,60,51,50,71,68,63,72,78,73,72,91,67,83,74,63,64,69,73,84,64,76,84,89,47,73,64,62,54,60,62,40,52,67,52,51,60,52,42,51,52,47,41,55,77,66,66,53,53,72,76,58,45,53,54,50,53,52,52,52,49,52,48,39,48,45,33,28,74,76,57,32,66,58,46,18,51,30,51,52,53,49,53,40,47,34,49,47,25,59,36,74,92,72,77,41,51,38,58,48,96,45,60,66,55,45,53,51,48,53,45,50,52,52,5,35,45,47,36,58,74,74,69,44,62,68,69,38,48,68,60,29,25,53,51,47,55,74,57,44,98,56,75,53,27,52,54,64,35,53,78,38,40,60,41,40,47,50,26,14,64,53,67,55,42,62,39,20,43,54,40,16,39,28,17,49,52,50,12,53,39,64,73,62,40,71,63,50,49,48,52,44,55,48,39,45,52,49,20,43,54,39,10,69,74,65,68,48,30,63,79,42,33,76,75,40,51,50,40,49,66,62,51,41,41,36,74,61,50,61,72,39,60,70,39,32,57,55,49,72,45,78,75,90,58,83,78,49,88,48,59,37,47,27,51,62,45,22,65,38,68,45,45,28,49,38,48,48,48,49,53,47,50,32,54,52,22,55,76,71,74,43,58,69,48,61,66,77,72,76,81,61,48,54,47,32,33,47,46,47,20,41,70,77,39,50,70,51,39,74,70,66,40,40,40,61,69,24,58,52,23,23,55,43,10,57,47,34,53,58,53,66,31,70,72,44,24,48,46,28,69,60,108